Protein AF-A0A2N2JR22-F1 (afdb_monomer_lite)

Radius of gyration: 18.16 Å; chains: 1; bounding box: 40×38×50 Å

Structure (mmCIF, N/CA/C/O backbone):
data_AF-A0A2N2JR22-F1
#
_entry.id   AF-A0A2N2JR22-F1
#
loop_
_atom_site.group_PDB
_atom_site.id
_atom_site.type_symbol
_atom_site.label_atom_id
_atom_site.label_alt_id
_atom_site.label_comp_id
_atom_site.label_asym_id
_atom_site.label_entity_id
_atom_site.label_seq_id
_atom_site.pdbx_PDB_ins_code
_atom_site.Cartn_x
_atom_site.Cartn_y
_atom_site.Cartn_z
_atom_site.occupancy
_atom_site.B_iso_or_equiv
_atom_site.auth_seq_id
_atom_site.auth_comp_id
_atom_site.auth_asym_id
_atom_site.auth_atom_id
_atom_site.pdbx_PDB_model_num
ATOM 1 N N . LEU A 1 1 ? -7.198 -3.892 22.148 1.00 83.31 1 LEU A N 1
ATOM 2 C CA . LEU A 1 1 ? -7.151 -3.809 20.669 1.00 83.31 1 LEU A CA 1
ATOM 3 C C . LEU A 1 1 ? -6.143 -4.826 20.161 1.00 83.31 1 LEU A C 1
ATOM 5 O O . LEU A 1 1 ? -5.067 -4.915 20.741 1.00 83.31 1 LEU A O 1
ATOM 9 N N . ALA A 1 2 ? -6.497 -5.583 19.129 1.00 86.31 2 ALA A N 1
ATOM 10 C CA . ALA A 1 2 ? -5.649 -6.580 18.482 1.00 86.31 2 ALA A CA 1
ATOM 11 C C . ALA A 1 2 ? -5.838 -6.533 16.957 1.00 86.31 2 ALA A C 1
ATOM 13 O O . ALA A 1 2 ? -6.819 -5.978 16.467 1.00 86.31 2 ALA A O 1
ATOM 14 N N . THR A 1 3 ? -4.912 -7.131 16.216 1.00 83.19 3 THR A N 1
ATOM 15 C CA . THR A 1 3 ? -4.984 -7.296 14.754 1.00 83.19 3 THR A CA 1
ATOM 16 C C . THR A 1 3 ? -4.935 -8.779 14.408 1.00 83.19 3 THR A C 1
ATOM 18 O O . THR A 1 3 ? -4.188 -9.511 15.057 1.00 83.19 3 THR A O 1
ATOM 21 N N . ALA A 1 4 ? -5.691 -9.223 13.401 1.00 82.19 4 ALA A N 1
ATOM 22 C CA . ALA A 1 4 ? -5.746 -10.645 13.041 1.00 82.19 4 ALA A CA 1
ATOM 23 C C . ALA A 1 4 ? -4.382 -11.218 12.619 1.00 82.19 4 ALA A C 1
ATOM 25 O O . ALA A 1 4 ? -4.043 -12.327 13.021 1.00 82.19 4 ALA A O 1
ATOM 26 N N . ASP A 1 5 ? -3.582 -10.442 11.883 1.00 76.56 5 ASP A N 1
ATOM 27 C CA . ASP A 1 5 ? -2.278 -10.898 11.383 1.00 76.56 5 ASP A CA 1
ATOM 28 C C . ASP A 1 5 ? -1.126 -10.650 12.373 1.00 76.56 5 ASP A C 1
ATOM 30 O O . ASP A 1 5 ? -0.081 -11.292 12.296 1.00 76.56 5 ASP A O 1
ATOM 34 N N . GLY A 1 6 ? -1.296 -9.721 13.323 1.00 78.62 6 GLY A N 1
ATOM 35 C CA . GLY A 1 6 ? -0.263 -9.358 14.301 1.00 78.62 6 GLY A CA 1
ATOM 36 C C . GLY A 1 6 ? -0.370 -10.082 15.644 1.00 78.62 6 GLY A C 1
ATOM 37 O O . GLY A 1 6 ? 0.552 -10.006 16.458 1.00 78.62 6 GLY A O 1
ATOM 38 N N . ASN A 1 7 ? -1.481 -10.775 15.914 1.00 87.94 7 ASN A N 1
ATOM 39 C CA . ASN A 1 7 ? -1.709 -11.469 17.177 1.00 87.94 7 ASN A CA 1
ATOM 40 C C . ASN A 1 7 ? -2.118 -12.926 16.950 1.00 87.94 7 ASN A C 1
ATOM 42 O O . ASN A 1 7 ? -3.014 -13.224 16.167 1.00 87.94 7 ASN A O 1
ATOM 46 N N . ARG A 1 8 ? -1.504 -13.844 17.706 1.00 89.69 8 ARG A N 1
ATOM 47 C CA . ARG A 1 8 ? -1.899 -15.258 17.703 1.00 89.69 8 ARG A CA 1
ATOM 48 C C . ARG A 1 8 ? -3.321 -15.414 18.229 1.00 89.69 8 ARG A C 1
ATOM 50 O O . ARG A 1 8 ? -3.652 -14.872 19.287 1.00 89.69 8 ARG A O 1
ATOM 57 N N . ARG A 1 9 ? -4.133 -16.214 17.537 1.00 90.19 9 ARG A N 1
ATOM 58 C CA . ARG A 1 9 ? -5.526 -16.480 17.917 1.00 90.19 9 ARG A CA 1
ATOM 59 C C . ARG A 1 9 ? -5.633 -17.022 19.341 1.00 90.19 9 ARG A C 1
ATOM 61 O O . ARG A 1 9 ? -6.515 -16.612 20.087 1.00 90.19 9 ARG A O 1
ATOM 68 N N . GLU A 1 10 ? -4.710 -17.888 19.745 1.00 92.62 10 GLU A N 1
ATOM 69 C CA . GLU A 1 10 ? -4.677 -18.479 21.084 1.00 92.62 10 GLU A CA 1
ATOM 70 C C . GLU A 1 10 ? -4.516 -17.411 22.171 1.00 92.62 10 GLU A C 1
ATOM 72 O O . GLU A 1 10 ? -5.139 -17.511 23.226 1.00 92.62 10 GLU A O 1
ATOM 77 N N . THR A 1 11 ? -3.719 -16.371 21.903 1.00 93.06 11 THR A N 1
ATOM 78 C CA . THR A 1 11 ? -3.517 -15.247 22.826 1.00 93.06 11 THR A CA 1
ATOM 79 C C . THR A 1 11 ? -4.798 -14.432 22.991 1.00 93.06 11 THR A C 1
ATOM 81 O O . THR A 1 11 ? -5.135 -14.059 24.110 1.00 93.06 11 THR A O 1
ATOM 84 N N . ILE A 1 12 ? -5.555 -14.210 21.913 1.00 93.00 12 ILE A N 1
ATOM 85 C CA . ILE A 1 12 ? -6.850 -13.513 21.982 1.00 93.00 12 ILE A CA 1
ATOM 86 C C . ILE A 1 12 ? -7.854 -14.315 22.815 1.00 93.00 12 ILE A C 1
ATOM 88 O O . ILE A 1 12 ? -8.437 -13.781 23.754 1.00 93.00 12 ILE A O 1
ATOM 92 N N . LEU A 1 13 ? -7.968 -15.620 22.553 1.00 92.50 13 LEU A N 1
ATOM 93 C CA . LEU A 1 13 ? -8.861 -16.511 23.301 1.00 92.50 13 LEU A CA 1
ATOM 94 C C . LEU A 1 13 ? -8.492 -16.605 24.791 1.00 92.50 13 LEU A C 1
ATOM 96 O O . LEU A 1 13 ? -9.359 -16.805 25.639 1.00 92.50 13 LEU A O 1
ATOM 100 N N . GLN A 1 14 ? -7.206 -16.492 25.135 1.00 94.44 14 GLN A N 1
ATOM 101 C CA . GLN A 1 14 ? -6.767 -16.428 26.531 1.00 94.44 14 GLN A CA 1
ATOM 102 C C . GLN A 1 14 ? -7.232 -15.142 27.218 1.00 94.44 14 GLN A C 1
ATOM 104 O O . GLN A 1 14 ? -7.730 -15.221 28.336 1.00 94.44 14 GLN A O 1
ATOM 109 N N . LEU A 1 15 ? -7.101 -13.987 26.560 1.00 94.44 15 LEU A N 1
ATOM 110 C CA . LEU A 1 15 ? -7.573 -12.708 27.099 1.00 94.44 15 LEU A CA 1
ATOM 111 C C . LEU A 1 15 ? -9.092 -12.725 27.323 1.00 94.44 15 LEU A C 1
ATOM 113 O O . LEU A 1 15 ? -9.551 -12.335 28.395 1.00 94.44 15 LEU A O 1
ATOM 117 N N . GLU A 1 16 ? -9.856 -13.267 26.372 1.00 93.00 16 GLU A N 1
ATOM 118 C CA . GLU A 1 16 ? -11.310 -13.425 26.508 1.00 93.00 16 GLU A CA 1
ATOM 119 C C . GLU A 1 16 ? -11.688 -14.315 27.702 1.00 93.00 16 GLU A C 1
ATOM 121 O O . GLU A 1 16 ? -12.563 -13.953 28.487 1.00 93.00 16 GLU A O 1
ATOM 126 N N . ARG A 1 17 ? -10.988 -15.444 27.912 1.00 95.50 17 ARG A N 1
ATOM 127 C CA . ARG A 1 17 ? -11.201 -16.318 29.086 1.00 95.50 17 ARG A CA 1
ATOM 128 C C . ARG A 1 17 ? -10.898 -15.638 30.422 1.00 95.50 17 ARG A C 1
ATOM 130 O O . ARG A 1 17 ? -11.434 -16.062 31.441 1.00 95.50 17 ARG A O 1
ATOM 137 N N . LEU A 1 18 ? -10.051 -14.610 30.426 1.00 96.25 18 LEU A N 1
ATOM 138 C CA . LEU A 1 18 ? -9.754 -13.793 31.607 1.00 96.25 18 LEU A CA 1
ATOM 139 C C . LEU A 1 18 ? -10.774 -12.662 31.819 1.00 96.25 18 LEU A C 1
ATOM 141 O O . LEU A 1 18 ? -10.599 -11.851 32.724 1.00 96.25 18 LEU A O 1
ATOM 145 N N . GLY A 1 19 ? -11.825 -12.585 30.996 1.00 94.50 19 GLY A N 1
ATOM 146 C CA . GLY A 1 19 ? -12.830 -11.524 31.061 1.00 94.50 19 GLY A CA 1
ATOM 147 C C . GLY A 1 19 ? -12.337 -10.179 30.522 1.00 94.50 19 GLY A C 1
ATOM 148 O O . GLY A 1 19 ? -12.963 -9.154 30.784 1.00 94.50 19 GLY A O 1
ATOM 149 N N . LEU A 1 20 ? -11.221 -10.158 29.783 1.00 93.94 20 LEU A N 1
ATOM 150 C CA . LEU A 1 20 ? -10.696 -8.943 29.167 1.00 93.94 20 LEU A CA 1
ATOM 151 C C . LEU A 1 20 ? -11.329 -8.763 27.779 1.00 93.94 20 LEU A C 1
ATOM 153 O O . LEU A 1 20 ? -11.117 -9.611 26.910 1.00 93.94 20 LEU A O 1
ATOM 157 N N . PRO A 1 21 ? -12.080 -7.675 27.528 1.00 89.56 21 PRO A N 1
ATOM 158 C CA . PRO A 1 21 ? -12.676 -7.438 26.221 1.00 89.56 21 PRO A CA 1
ATOM 159 C C . PRO A 1 21 ? -11.590 -7.143 25.180 1.00 89.56 21 PRO A C 1
ATOM 161 O O . PRO A 1 21 ? -10.736 -6.270 25.367 1.00 89.56 21 PRO A O 1
ATOM 164 N N . VAL A 1 22 ? -11.637 -7.853 24.051 1.00 91.19 22 VAL A N 1
ATOM 165 C CA . VAL A 1 22 ? -10.696 -7.670 22.943 1.00 91.19 22 VAL A CA 1
ATOM 166 C C . VAL A 1 22 ? -11.452 -7.360 21.659 1.00 91.19 22 VAL A C 1
ATOM 168 O O . VAL A 1 22 ? -12.239 -8.159 21.173 1.00 91.19 22 VAL A O 1
ATOM 171 N N . TYR A 1 23 ? -11.162 -6.201 21.072 1.00 89.31 23 TYR A N 1
ATOM 172 C CA . TYR A 1 23 ? -11.594 -5.864 19.719 1.00 89.31 23 TYR A CA 1
ATOM 173 C C . TYR A 1 23 ? -10.467 -6.162 18.725 1.00 89.31 23 TYR A C 1
ATOM 175 O O . TYR A 1 23 ? -9.353 -5.643 18.886 1.00 89.31 23 TYR A O 1
ATOM 183 N N . VAL A 1 24 ? -10.758 -7.004 17.730 1.00 89.62 24 VAL A N 1
ATOM 184 C CA . VAL A 1 24 ? -9.817 -7.437 16.688 1.00 89.62 24 VAL A CA 1
ATOM 185 C C . VAL A 1 24 ? -10.152 -6.738 15.374 1.00 89.62 24 VAL A C 1
ATOM 187 O O . VAL A 1 24 ? -11.279 -6.827 14.896 1.00 89.62 24 VAL A O 1
ATOM 190 N N . THR A 1 25 ? -9.168 -6.085 14.758 1.00 89.56 25 THR A N 1
ATOM 191 C CA . THR A 1 25 ? -9.300 -5.512 13.412 1.00 89.56 25 THR A CA 1
ATOM 192 C C . THR A 1 25 ? -8.614 -6.391 12.368 1.00 89.56 25 THR A C 1
ATOM 194 O O . THR A 1 25 ? -7.556 -6.974 12.617 1.00 89.56 25 THR A O 1
ATOM 197 N N . ASN A 1 26 ? -9.214 -6.484 11.179 1.00 87.88 26 ASN A N 1
ATOM 198 C CA . ASN A 1 26 ? -8.590 -7.123 10.018 1.00 87.88 26 ASN A CA 1
ATOM 199 C C . ASN A 1 26 ? -8.990 -6.445 8.694 1.00 87.88 26 ASN A C 1
ATOM 201 O O . ASN A 1 26 ? -9.722 -7.032 7.894 1.00 87.88 26 ASN A O 1
ATOM 205 N N . PRO A 1 27 ? -8.608 -5.176 8.472 1.00 89.50 27 PRO A N 1
ATOM 206 C CA . PRO A 1 27 ? -8.968 -4.477 7.250 1.00 89.50 27 PRO A CA 1
ATOM 207 C C . PRO A 1 27 ? -8.076 -4.940 6.098 1.00 89.50 27 PRO A C 1
ATOM 209 O O . PRO A 1 27 ? -6.863 -4.741 6.136 1.00 89.50 27 PRO A O 1
ATOM 212 N N . SER A 1 28 ? -8.686 -5.498 5.057 1.00 87.94 28 SER A N 1
ATOM 213 C CA . SER A 1 28 ? -8.010 -5.822 3.797 1.00 87.94 28 SER A CA 1
ATOM 214 C C . SER A 1 28 ? -8.173 -4.735 2.731 1.00 87.94 28 SER A C 1
ATOM 216 O O . SER A 1 28 ? -7.518 -4.807 1.696 1.00 87.94 28 SER A O 1
ATOM 218 N N . ASP A 1 29 ? -9.023 -3.733 2.987 1.00 94.50 29 ASP A N 1
ATOM 219 C CA . ASP A 1 29 ? -9.282 -2.603 2.099 1.00 94.50 29 ASP A CA 1
ATOM 220 C C . ASP A 1 29 ? -9.411 -1.258 2.867 1.00 94.50 29 ASP A C 1
ATOM 222 O O . ASP A 1 29 ? -9.626 -1.211 4.083 1.00 94.50 29 ASP A O 1
ATOM 226 N N . THR A 1 30 ? -9.263 -0.136 2.161 1.00 96.12 30 THR A N 1
ATOM 227 C CA . THR A 1 30 ? -9.372 1.250 2.638 1.00 96.12 30 THR A CA 1
ATOM 228 C C . THR A 1 30 ? -10.727 1.496 3.287 1.00 96.12 30 THR A C 1
ATOM 230 O O . THR A 1 30 ? -10.808 2.080 4.366 1.00 96.12 30 THR A O 1
ATOM 233 N N . ARG A 1 31 ? -11.799 0.963 2.698 1.00 96.25 31 ARG A N 1
ATOM 234 C CA . ARG A 1 31 ? -13.150 0.991 3.270 1.00 96.25 31 ARG A CA 1
ATOM 235 C C . ARG A 1 31 ? -13.216 0.265 4.617 1.00 96.25 31 ARG A C 1
ATOM 237 O O . ARG A 1 31 ? -13.879 0.740 5.534 1.00 96.25 31 ARG A O 1
ATOM 244 N N . GLY A 1 32 ? -12.542 -0.868 4.760 1.00 95.75 32 GLY A N 1
ATOM 245 C CA . GLY A 1 32 ? -12.417 -1.623 6.000 1.00 95.75 32 GLY A CA 1
ATOM 246 C C . GLY A 1 32 ? -11.639 -0.848 7.058 1.00 95.75 32 GLY A C 1
ATOM 247 O O . GLY A 1 32 ? -11.996 -0.901 8.237 1.00 95.75 32 GLY A O 1
ATOM 248 N N . VAL A 1 33 ? -10.618 -0.082 6.652 1.00 96.25 33 VAL A N 1
ATOM 249 C CA . VAL A 1 33 ? -9.898 0.832 7.553 1.00 96.25 33 VAL A CA 1
ATOM 250 C C . VAL A 1 33 ? -10.846 1.920 8.059 1.00 96.25 33 VAL A C 1
ATOM 252 O O . VAL A 1 33 ? -10.939 2.114 9.269 1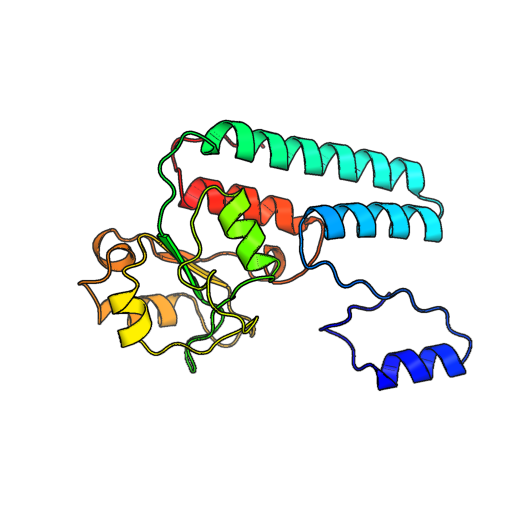.00 96.25 33 VAL A O 1
ATOM 255 N N . LEU A 1 34 ? -11.615 2.567 7.175 1.00 97.50 34 LEU A N 1
ATOM 256 C CA . LEU A 1 34 ? -12.610 3.577 7.568 1.00 97.50 34 LEU A CA 1
ATOM 257 C C . LEU A 1 34 ? -13.672 2.999 8.516 1.00 97.50 34 LEU A C 1
ATOM 259 O O . LEU A 1 34 ? -13.952 3.587 9.558 1.00 97.50 34 LEU A O 1
ATOM 263 N N . LYS A 1 35 ? -14.204 1.804 8.223 1.00 96.81 35 LYS A N 1
ATOM 264 C CA . LYS A 1 35 ? -15.143 1.100 9.117 1.00 96.81 35 LYS A CA 1
ATOM 265 C C . LYS A 1 35 ? -14.530 0.798 10.484 1.00 96.81 35 LYS A C 1
ATOM 267 O O . LYS A 1 35 ? -15.196 0.959 11.501 1.00 96.81 35 LYS A O 1
ATOM 272 N N . SER A 1 36 ? -13.262 0.390 10.513 1.00 95.50 36 SER A N 1
ATOM 273 C CA . SER A 1 36 ? -12.548 0.131 11.766 1.00 95.50 36 SER A CA 1
ATOM 274 C C . SER A 1 36 ? -12.398 1.401 12.601 1.00 95.50 36 SER A C 1
ATOM 276 O O . SER A 1 36 ? -12.539 1.332 13.816 1.00 95.50 36 SER A O 1
ATOM 278 N N . ILE A 1 37 ? -12.163 2.557 11.970 1.00 96.81 37 ILE A N 1
ATOM 279 C CA . ILE A 1 37 ? -12.107 3.858 12.655 1.00 96.81 37 ILE A CA 1
ATOM 280 C C . ILE A 1 37 ? -13.463 4.200 13.283 1.00 96.81 37 ILE A C 1
ATOM 282 O O . ILE A 1 37 ? -13.496 4.575 14.453 1.00 96.81 37 ILE A O 1
ATOM 286 N N . LEU A 1 38 ? -14.567 4.035 12.543 1.00 97.75 38 LEU A N 1
ATOM 287 C CA . LEU A 1 38 ? -15.919 4.284 13.064 1.00 97.75 38 LEU A CA 1
ATOM 288 C C . LEU A 1 38 ? -16.227 3.401 14.275 1.00 97.75 38 LEU A C 1
ATOM 290 O O . LEU A 1 38 ? -16.596 3.919 15.324 1.00 97.75 38 LEU A O 1
ATOM 294 N N . HIS A 1 39 ? -15.980 2.096 14.162 1.00 95.88 39 HIS A N 1
ATOM 295 C CA . HIS A 1 39 ? -16.246 1.153 15.247 1.00 95.88 39 HIS A CA 1
ATOM 296 C C . HIS A 1 39 ? -15.367 1.421 16.475 1.00 95.88 39 HIS A C 1
ATOM 298 O O . HIS A 1 39 ? -15.839 1.347 17.605 1.00 95.88 39 HIS A O 1
ATOM 304 N N . ILE A 1 40 ? -14.090 1.778 16.276 1.00 95.12 40 ILE A N 1
ATOM 305 C CA . ILE A 1 40 ? -13.221 2.221 17.377 1.00 95.12 40 ILE A CA 1
ATOM 306 C C . ILE A 1 40 ? -13.807 3.473 18.042 1.00 95.12 40 ILE A C 1
ATOM 308 O O . ILE A 1 40 ? -13.793 3.572 19.267 1.00 95.12 40 ILE A O 1
ATOM 312 N N . GLY A 1 41 ? -14.347 4.406 17.255 1.00 97.12 41 GLY A N 1
ATOM 313 C CA . GLY A 1 41 ? -15.084 5.562 17.755 1.00 97.12 41 GLY A CA 1
ATOM 314 C C . GLY A 1 41 ? -16.252 5.166 18.655 1.00 97.12 41 GLY A C 1
ATOM 315 O O . GLY A 1 41 ? -16.338 5.667 19.768 1.00 97.12 41 GLY A O 1
ATOM 316 N N . GLU A 1 42 ? -17.092 4.229 18.221 1.00 96.88 42 GLU A N 1
ATOM 317 C CA . GLU A 1 42 ? -18.245 3.735 18.992 1.00 96.88 42 GLU A CA 1
ATOM 318 C C . GLU A 1 42 ? -17.820 3.114 20.333 1.00 96.88 42 GLU A C 1
ATOM 320 O O . GLU A 1 42 ? -18.292 3.521 21.393 1.00 96.88 42 GLU A O 1
ATOM 325 N N . ILE A 1 43 ? -16.855 2.187 20.328 1.00 95.31 43 ILE A N 1
ATOM 326 C CA . ILE A 1 43 ? -16.432 1.496 21.563 1.00 95.31 43 ILE A CA 1
ATOM 327 C C . ILE A 1 43 ? -15.641 2.392 22.529 1.00 95.31 43 ILE A C 1
ATOM 329 O O . ILE A 1 43 ? -15.396 1.998 23.668 1.00 95.31 43 ILE A O 1
ATOM 333 N N . THR A 1 44 ? -15.205 3.574 22.080 1.00 95.56 44 THR A N 1
ATOM 334 C CA . THR A 1 44 ? -14.482 4.556 22.907 1.00 95.56 44 THR A CA 1
ATOM 335 C C . THR A 1 44 ? -15.297 5.814 23.215 1.00 95.56 44 THR A C 1
ATOM 337 O O . THR A 1 44 ? -14.759 6.728 23.843 1.00 95.56 44 THR A O 1
ATOM 340 N N . SER A 1 45 ? -16.571 5.881 22.804 1.00 97.31 45 SER A N 1
ATOM 341 C CA . SER A 1 45 ? -17.422 7.083 22.907 1.00 97.31 45 SER A CA 1
ATOM 342 C C . SER A 1 45 ? -16.813 8.324 22.226 1.00 97.31 45 SER A C 1
ATOM 344 O O . SER A 1 45 ? -16.840 9.437 22.756 1.00 97.31 45 SER A O 1
ATOM 346 N N . GLN A 1 46 ? -16.187 8.124 21.063 1.00 98.19 46 GLN A N 1
ATOM 347 C CA . GLN A 1 46 ? -15.496 9.134 20.250 1.00 98.19 46 GLN A CA 1
ATOM 348 C C . GLN A 1 46 ? -16.072 9.240 18.826 1.00 98.19 46 GLN A C 1
ATOM 350 O O . GLN A 1 46 ? -15.366 9.614 17.886 1.00 98.19 46 GLN A O 1
ATOM 355 N N . GLU A 1 47 ? -17.355 8.944 18.634 1.00 98.50 47 GLU A N 1
ATOM 356 C CA . GLU A 1 47 ? -18.025 8.845 17.331 1.00 98.50 47 GLU A CA 1
ATOM 357 C C . GLU A 1 47 ? -17.869 10.124 16.497 1.00 98.50 47 GLU A C 1
ATOM 359 O O . GLU A 1 47 ? -17.554 10.065 15.310 1.00 98.50 47 GLU A O 1
ATOM 364 N N . LYS A 1 48 ? -17.992 11.304 17.124 1.00 98.38 48 LYS A N 1
ATOM 365 C CA . LYS A 1 48 ? -17.789 12.599 16.445 1.00 98.38 48 LYS A CA 1
ATOM 366 C C . LYS A 1 48 ? -16.360 12.777 15.925 1.00 98.38 48 LYS A C 1
ATOM 368 O O . LYS A 1 48 ? -16.155 13.374 14.870 1.00 98.38 48 LYS A O 1
ATOM 373 N N . ASN A 1 49 ? -15.361 12.298 16.666 1.00 98.31 49 ASN A N 1
ATOM 374 C CA . ASN A 1 49 ? -13.960 12.369 16.249 1.00 98.31 49 ASN A CA 1
ATOM 375 C C . ASN A 1 49 ? -13.666 11.358 15.138 1.00 98.31 49 ASN A C 1
ATOM 377 O O . ASN A 1 49 ? -13.004 11.709 14.162 1.00 98.31 49 ASN A O 1
ATOM 381 N N . ALA A 1 50 ? -14.212 10.147 15.250 1.00 98.38 50 ALA A N 1
ATOM 382 C CA . ALA A 1 50 ? -14.100 9.116 14.227 1.00 98.38 50 ALA A CA 1
ATOM 383 C C . ALA A 1 50 ? -14.749 9.546 12.902 1.00 98.38 50 ALA A C 1
ATOM 385 O O . ALA A 1 50 ? -14.113 9.421 11.859 1.00 98.38 50 ALA A O 1
ATOM 386 N N . GLY A 1 51 ? -15.956 10.123 12.946 1.00 98.69 51 GLY A N 1
ATOM 387 C CA . GLY A 1 51 ? -16.650 10.642 11.764 1.00 98.69 51 GLY A CA 1
ATOM 388 C C . GLY A 1 51 ? -15.833 11.710 11.035 1.00 98.69 51 GLY A C 1
ATOM 389 O O . GLY A 1 51 ? -15.516 11.544 9.862 1.00 98.69 51 GLY A O 1
ATOM 390 N N . ARG A 1 52 ? -15.358 12.738 11.758 1.00 98.62 52 ARG A N 1
ATOM 391 C CA . ARG A 1 52 ? -14.501 13.790 11.173 1.00 98.62 52 ARG A CA 1
ATOM 392 C C . ARG A 1 52 ? -13.226 13.237 10.533 1.00 98.62 52 ARG A C 1
ATOM 394 O O . ARG A 1 52 ? -12.801 13.719 9.481 1.00 98.62 52 ARG A O 1
ATOM 401 N N . LEU A 1 53 ? -12.597 12.248 11.170 1.00 98.56 53 LEU A N 1
ATOM 402 C CA . LEU A 1 53 ? -11.411 11.599 10.619 1.00 98.56 53 LEU A CA 1
ATOM 403 C C . LEU A 1 53 ? -11.748 10.834 9.333 1.00 98.56 53 LEU A C 1
ATOM 405 O O . LEU A 1 53 ? -11.035 10.981 8.344 1.00 98.56 53 LEU A O 1
ATOM 409 N N . VAL A 1 54 ? -12.830 10.055 9.323 1.00 98.62 54 VAL A N 1
ATOM 410 C CA . VAL A 1 54 ? -13.273 9.304 8.139 1.00 98.62 54 VAL A CA 1
ATOM 411 C C . VAL A 1 54 ? -13.593 10.231 6.974 1.00 98.62 54 VAL A C 1
ATOM 413 O O . VAL A 1 54 ? -13.093 9.985 5.879 1.00 98.62 54 VAL A O 1
ATOM 416 N N . ASP A 1 55 ? -14.316 11.325 7.210 1.00 98.56 55 ASP A N 1
ATOM 417 C CA . ASP A 1 55 ? -14.644 12.309 6.169 1.00 98.56 55 ASP A CA 1
ATOM 418 C C . ASP A 1 55 ? -13.375 12.921 5.557 1.00 98.56 55 ASP A C 1
ATOM 420 O O . ASP A 1 55 ? -13.242 13.046 4.336 1.00 98.56 55 ASP A O 1
ATOM 424 N N . THR A 1 56 ? -12.394 13.241 6.408 1.00 98.25 56 THR A N 1
ATOM 425 C CA . THR A 1 56 ? -11.092 13.768 5.977 1.00 98.25 56 THR A CA 1
ATOM 426 C C . THR A 1 56 ? -10.344 12.755 5.107 1.00 98.25 56 THR A C 1
ATOM 428 O O . THR A 1 56 ? -9.838 13.101 4.039 1.00 98.25 56 THR A O 1
ATOM 431 N N . LEU A 1 57 ? -10.263 11.495 5.541 1.00 98.12 57 LEU A N 1
ATOM 432 C CA . LEU A 1 57 ? -9.545 10.442 4.817 1.00 98.12 57 LEU A CA 1
ATOM 433 C C . LEU A 1 57 ? -10.237 10.076 3.497 1.00 98.12 57 LEU A C 1
ATOM 435 O O . LEU A 1 57 ? -9.557 9.889 2.488 1.00 98.12 57 LEU A O 1
ATOM 439 N N . GLN A 1 58 ? -11.570 10.033 3.484 1.00 98.00 58 GLN A N 1
ATOM 440 C CA . GLN A 1 58 ? -12.352 9.793 2.274 1.00 98.00 58 GLN A CA 1
ATOM 441 C C . GLN A 1 58 ? -12.127 10.913 1.252 1.00 98.00 58 GLN A C 1
ATOM 443 O O . GLN A 1 58 ? -11.787 10.629 0.108 1.00 98.00 58 GLN A O 1
ATOM 448 N N . THR A 1 59 ? -12.174 12.177 1.685 1.00 97.50 59 THR A N 1
ATOM 449 C CA . THR A 1 59 ? -11.907 13.337 0.814 1.00 97.50 59 THR A CA 1
ATOM 450 C C . THR A 1 59 ? -10.515 13.265 0.176 1.00 97.50 59 THR A C 1
ATOM 452 O O . THR A 1 59 ? -10.340 13.549 -1.011 1.00 97.50 59 THR A O 1
ATOM 455 N N . ARG A 1 60 ? -9.502 12.850 0.948 1.00 96.69 60 ARG A N 1
ATOM 456 C CA . ARG A 1 60 ? -8.133 12.659 0.444 1.00 96.69 60 ARG A CA 1
ATOM 457 C C . ARG A 1 60 ? -8.059 11.555 -0.613 1.00 96.69 60 ARG A C 1
ATOM 459 O O . ARG A 1 60 ? -7.427 11.754 -1.650 1.00 96.69 60 ARG A O 1
ATOM 466 N N . LEU A 1 61 ? -8.725 10.424 -0.375 1.00 96.88 61 LEU A N 1
ATOM 467 C CA . LEU A 1 61 ? -8.786 9.302 -1.316 1.00 96.88 61 LEU A CA 1
ATOM 468 C C . LEU A 1 61 ? -9.500 9.680 -2.622 1.00 96.88 61 LEU A C 1
ATOM 470 O O . LEU A 1 61 ? -9.023 9.355 -3.714 1.00 96.88 61 LEU A O 1
ATOM 474 N N . ASP A 1 62 ? -10.615 10.399 -2.515 1.00 96.44 62 ASP A N 1
ATOM 475 C CA . ASP A 1 62 ? -11.409 10.843 -3.661 1.00 96.44 62 ASP A CA 1
ATOM 476 C C . ASP A 1 62 ? -10.609 11.810 -4.534 1.00 96.44 62 ASP A C 1
ATOM 478 O O . ASP A 1 62 ? -10.578 11.667 -5.755 1.00 96.44 62 ASP A O 1
ATOM 482 N N . ARG A 1 63 ? -9.852 12.723 -3.918 1.00 96.31 63 ARG A N 1
ATOM 483 C CA . ARG A 1 63 ? -8.952 13.637 -4.631 1.00 96.31 63 ARG A CA 1
ATOM 484 C C . ARG A 1 63 ? -7.877 12.909 -5.442 1.00 96.31 63 ARG A C 1
ATOM 486 O O . ARG A 1 63 ? -7.577 13.326 -6.562 1.00 96.31 63 ARG A O 1
ATOM 493 N N . VAL A 1 64 ? -7.271 11.856 -4.890 1.00 97.31 64 VAL A N 1
ATOM 494 C CA . VAL A 1 64 ? -6.298 11.037 -5.636 1.00 97.31 64 VAL A CA 1
ATOM 495 C C . VAL A 1 64 ? -6.995 10.321 -6.792 1.00 97.31 64 VAL A C 1
ATOM 497 O O . VAL A 1 64 ? -6.486 10.307 -7.914 1.00 97.31 64 VAL A O 1
ATOM 500 N N . THR A 1 65 ? -8.188 9.782 -6.547 1.00 95.56 65 THR A N 1
ATOM 501 C CA . THR A 1 65 ? -8.983 9.084 -7.564 1.00 95.56 65 THR A CA 1
ATOM 502 C C . THR A 1 65 ? -9.355 10.016 -8.723 1.00 95.56 65 THR A C 1
ATOM 504 O O . THR A 1 65 ? -9.148 9.661 -9.881 1.00 95.56 65 THR A O 1
ATOM 507 N N . GLU A 1 66 ? -9.828 11.231 -8.436 1.00 96.25 66 GLU A N 1
ATOM 508 C CA . GLU A 1 66 ? -10.185 12.256 -9.429 1.00 96.25 66 GLU A CA 1
ATOM 509 C C . GLU A 1 66 ? -9.013 12.557 -10.376 1.00 96.25 66 GLU A C 1
ATOM 511 O O . GLU A 1 66 ? -9.180 12.616 -11.593 1.00 96.25 66 GLU A O 1
ATOM 516 N N . GLN A 1 67 ? -7.804 12.682 -9.822 1.00 96.56 67 GLN A N 1
ATOM 517 C CA . GLN A 1 67 ? -6.610 13.043 -10.586 1.00 96.56 67 GLN A CA 1
ATOM 518 C C . GLN A 1 67 ? -5.981 11.875 -11.349 1.00 96.56 67 GLN A C 1
ATOM 520 O O . GLN A 1 67 ? -5.225 12.112 -12.292 1.00 96.56 67 GLN A O 1
ATOM 525 N N . THR A 1 68 ? -6.271 10.630 -10.964 1.00 96.88 68 THR A N 1
ATOM 526 C CA . THR A 1 68 ? -5.630 9.433 -11.534 1.00 96.88 68 THR A CA 1
ATOM 527 C C . THR A 1 68 ? -6.553 8.591 -12.415 1.00 96.88 68 THR A C 1
ATOM 529 O O . THR A 1 68 ? -6.054 7.861 -13.271 1.00 96.88 68 THR A O 1
ATOM 532 N N . ARG A 1 69 ? -7.885 8.713 -12.293 1.00 94.31 69 ARG A N 1
ATOM 533 C CA . ARG A 1 69 ? -8.858 7.820 -12.962 1.00 94.31 69 ARG A CA 1
ATOM 534 C C . ARG A 1 69 ? -8.762 7.767 -14.491 1.00 94.31 69 ARG A C 1
ATOM 536 O O . ARG A 1 69 ? -9.114 6.746 -15.074 1.00 94.31 69 ARG A O 1
ATOM 543 N N . HIS A 1 70 ? -8.299 8.838 -15.135 1.00 94.44 70 HIS A N 1
ATOM 544 C CA . HIS A 1 70 ? -8.162 8.931 -16.597 1.00 94.44 70 HIS A CA 1
ATOM 545 C C . HIS A 1 70 ? -6.711 8.826 -17.084 1.00 94.44 70 HIS A C 1
ATOM 547 O O . HIS A 1 70 ? -6.440 9.033 -18.264 1.00 94.44 70 HIS A O 1
ATOM 553 N N . ARG A 1 71 ? -5.766 8.531 -16.185 1.00 95.56 71 ARG A N 1
ATOM 554 C CA . ARG A 1 71 ? -4.344 8.418 -16.513 1.00 95.56 71 ARG A CA 1
ATOM 555 C C . ARG A 1 71 ? -3.970 6.982 -16.867 1.00 95.56 71 ARG A C 1
ATOM 557 O O . ARG A 1 71 ? -4.606 6.024 -16.427 1.00 95.56 71 ARG A O 1
ATOM 564 N N . ASN A 1 72 ? -2.886 6.838 -17.625 1.00 96.56 72 ASN A N 1
ATOM 565 C CA . ASN A 1 72 ? -2.284 5.536 -17.898 1.00 96.56 72 ASN A CA 1
ATOM 566 C C . ASN A 1 72 ? -1.775 4.920 -16.598 1.00 96.56 72 ASN A C 1
ATOM 568 O O . ASN A 1 72 ? -0.972 5.538 -15.907 1.00 96.56 72 ASN A O 1
ATOM 572 N N . LYS A 1 73 ? -2.205 3.701 -16.279 1.00 97.75 73 LYS A N 1
ATOM 573 C CA . LYS A 1 73 ? -1.830 3.042 -15.028 1.00 97.75 73 LYS A CA 1
ATOM 574 C C . LYS A 1 73 ? -0.483 2.323 -15.180 1.00 97.75 73 LYS A C 1
ATOM 576 O O . LYS A 1 73 ? -0.439 1.330 -15.908 1.00 97.75 73 LYS A O 1
ATOM 581 N N . PRO A 1 74 ? 0.603 2.775 -14.521 1.00 98.31 74 PRO A N 1
ATOM 582 C CA . PRO A 1 74 ? 1.881 2.075 -14.587 1.00 98.31 74 PRO A CA 1
ATOM 583 C C . PRO A 1 74 ? 1.791 0.702 -13.915 1.00 98.31 74 PRO A C 1
ATOM 585 O O . PRO A 1 74 ? 1.049 0.511 -12.948 1.00 98.31 74 PRO A O 1
ATOM 588 N N . ARG A 1 75 ? 2.590 -0.246 -14.404 1.00 98.56 75 ARG A N 1
ATOM 589 C CA . ARG A 1 75 ? 2.792 -1.561 -13.791 1.00 98.56 75 ARG A CA 1
ATOM 590 C C . ARG A 1 75 ? 3.710 -1.417 -12.582 1.00 98.56 75 ARG A C 1
ATOM 592 O O . ARG A 1 75 ? 4.845 -0.959 -12.710 1.00 98.56 75 ARG A O 1
ATOM 599 N N . VAL A 1 76 ? 3.239 -1.822 -11.412 1.00 98.62 76 VAL A N 1
ATOM 600 C CA . VAL A 1 76 ? 3.924 -1.615 -10.135 1.00 98.62 76 VAL A CA 1
ATOM 601 C C . VAL A 1 76 ? 4.275 -2.954 -9.515 1.00 98.62 76 VAL A C 1
ATOM 603 O O . VAL A 1 76 ? 3.401 -3.794 -9.306 1.00 98.62 76 VAL A O 1
ATOM 606 N N . PHE A 1 77 ? 5.549 -3.127 -9.178 1.00 98.12 77 PHE A N 1
ATOM 607 C CA . PHE A 1 77 ? 6.014 -4.202 -8.314 1.00 98.12 77 PHE A CA 1
ATOM 608 C C . PHE A 1 77 ? 6.264 -3.662 -6.908 1.00 98.12 77 PHE A C 1
ATOM 610 O O . PHE A 1 77 ? 7.093 -2.770 -6.716 1.00 98.12 77 PHE A O 1
ATOM 617 N N . PHE A 1 78 ? 5.545 -4.194 -5.920 1.00 97.25 78 PHE A N 1
ATOM 618 C CA . PHE A 1 78 ? 5.732 -3.822 -4.522 1.00 97.25 78 PHE A CA 1
ATOM 619 C C . PHE A 1 78 ? 6.586 -4.865 -3.808 1.00 97.25 78 PHE A C 1
ATOM 621 O O . PHE A 1 78 ? 6.185 -6.017 -3.683 1.00 97.25 78 PHE A O 1
ATOM 628 N N . GLN A 1 79 ? 7.759 -4.477 -3.329 1.00 95.25 79 GLN A N 1
ATOM 629 C CA . GLN A 1 79 ? 8.733 -5.383 -2.740 1.00 95.25 79 GLN A CA 1
ATOM 630 C C . GLN A 1 79 ? 8.761 -5.248 -1.212 1.00 95.25 79 GLN A C 1
ATOM 632 O O . GLN A 1 79 ? 9.070 -4.186 -0.670 1.00 95.25 79 GLN A O 1
ATOM 637 N N . LEU A 1 80 ? 8.472 -6.361 -0.537 1.00 92.81 80 LEU A N 1
ATOM 638 C CA . LEU A 1 80 ? 8.429 -6.517 0.922 1.00 92.81 80 LEU A CA 1
ATOM 639 C C . LEU A 1 80 ? 9.689 -7.179 1.495 1.00 92.81 80 LEU A C 1
ATOM 641 O O . LEU A 1 80 ? 10.027 -6.978 2.661 1.00 92.81 80 LEU A O 1
ATOM 645 N N . GLY A 1 81 ? 10.372 -7.985 0.682 1.00 91.00 81 GLY A N 1
ATOM 646 C CA . GLY A 1 81 ? 11.576 -8.724 1.057 1.00 91.00 81 GLY A CA 1
ATOM 647 C C . GLY A 1 81 ? 12.570 -8.783 -0.096 1.00 91.00 81 GLY A C 1
ATOM 648 O O . GLY A 1 81 ? 12.186 -8.636 -1.259 1.00 91.00 81 GLY A O 1
ATOM 649 N N . LEU A 1 82 ? 13.850 -8.954 0.229 1.00 87.62 82 LEU A N 1
ATOM 650 C CA . LEU A 1 82 ? 14.918 -9.120 -0.758 1.00 87.62 82 LEU A CA 1
ATOM 651 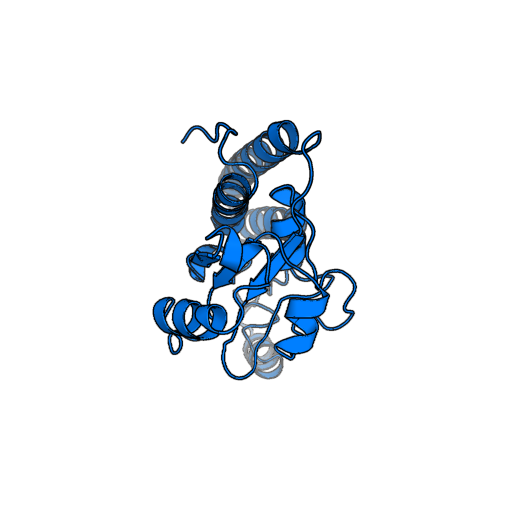C C . LEU A 1 82 ? 15.369 -10.583 -0.864 1.00 87.62 82 LEU A C 1
ATOM 653 O O . LEU A 1 82 ? 15.511 -11.090 -1.971 1.00 87.62 82 LEU A O 1
ATOM 657 N N . GLU A 1 83 ? 15.515 -11.275 0.266 1.00 86.38 83 GLU A N 1
ATOM 658 C CA . GLU A 1 83 ? 15.935 -12.679 0.330 1.00 86.38 83 GLU A CA 1
ATOM 659 C C . GLU A 1 83 ? 15.048 -13.449 1.329 1.00 86.38 83 GLU A C 1
ATOM 661 O O . GLU A 1 83 ? 15.298 -13.412 2.533 1.00 86.38 83 GLU A O 1
ATOM 666 N N . PRO A 1 84 ? 13.981 -14.132 0.871 1.00 88.62 84 PRO A N 1
ATOM 667 C CA . PRO A 1 84 ? 13.495 -14.200 -0.511 1.00 88.62 84 PRO A CA 1
ATOM 668 C C . PRO A 1 84 ? 12.820 -12.898 -0.973 1.00 88.62 84 PRO A C 1
ATOM 670 O O . PRO A 1 84 ? 12.398 -12.074 -0.156 1.00 88.62 84 PRO A O 1
ATOM 673 N N . ILE A 1 85 ? 12.644 -12.741 -2.291 1.00 92.00 85 ILE A N 1
ATOM 674 C CA . ILE A 1 85 ? 11.823 -11.654 -2.828 1.00 92.00 85 ILE A CA 1
ATOM 675 C C . ILE A 1 85 ? 10.354 -11.954 -2.531 1.00 92.00 85 ILE A C 1
ATOM 677 O O . ILE A 1 85 ? 9.777 -12.904 -3.062 1.00 92.00 85 ILE A O 1
ATOM 681 N N . VAL A 1 86 ? 9.756 -11.130 -1.675 1.00 94.00 86 VAL A N 1
ATOM 682 C CA . VAL A 1 86 ? 8.342 -11.207 -1.284 1.00 94.00 86 VAL A CA 1
ATOM 683 C C . VAL A 1 86 ? 7.616 -9.981 -1.822 1.00 94.00 86 VAL A C 1
ATOM 685 O O . VAL A 1 86 ? 8.153 -8.872 -1.768 1.00 94.00 86 VAL A O 1
ATOM 688 N N . THR A 1 87 ? 6.398 -10.173 -2.321 1.00 94.81 87 THR A N 1
ATOM 689 C CA . THR A 1 87 ? 5.515 -9.099 -2.800 1.00 94.81 87 THR A CA 1
ATOM 690 C C . THR A 1 87 ? 4.121 -9.224 -2.187 1.00 94.81 87 THR A C 1
ATOM 692 O O . THR A 1 87 ? 3.883 -10.129 -1.392 1.00 94.81 87 THR A O 1
ATOM 695 N N . ALA A 1 88 ? 3.220 -8.296 -2.504 1.00 94.56 88 ALA A N 1
ATOM 696 C CA . ALA A 1 88 ? 1.835 -8.316 -2.058 1.00 94.56 88 ALA A CA 1
ATOM 697 C C . ALA A 1 88 ? 0.920 -8.677 -3.234 1.00 94.56 88 ALA A C 1
ATOM 699 O O . ALA A 1 88 ? 0.896 -7.970 -4.240 1.00 94.56 88 ALA A O 1
ATOM 700 N N . GLY A 1 89 ? 0.192 -9.782 -3.113 1.00 94.62 89 GLY A N 1
ATOM 701 C CA . GLY A 1 89 ? -0.742 -10.290 -4.113 1.00 94.62 89 GLY A CA 1
ATOM 702 C C . GLY A 1 89 ? -2.168 -9.773 -3.925 1.00 94.62 89 GLY A C 1
ATOM 703 O O . GLY A 1 89 ? -2.419 -8.805 -3.193 1.00 94.62 89 GLY A O 1
ATOM 704 N N . ARG A 1 90 ? -3.122 -10.428 -4.593 1.00 93.81 90 ARG A N 1
ATOM 705 C CA . ARG A 1 90 ? -4.540 -10.043 -4.593 1.00 93.81 90 ARG A CA 1
ATOM 706 C C . ARG A 1 90 ? -5.134 -10.054 -3.185 1.00 93.81 90 ARG A C 1
ATOM 708 O O . ARG A 1 90 ? -4.837 -10.927 -2.381 1.00 93.81 90 ARG A O 1
ATOM 715 N N . GLY A 1 91 ? -6.038 -9.115 -2.910 1.00 90.06 91 GLY A N 1
ATOM 716 C CA . GLY A 1 91 ? -6.791 -9.075 -1.649 1.00 90.06 91 GLY A CA 1
ATOM 717 C C . GLY A 1 91 ? -6.007 -8.531 -0.453 1.00 90.06 91 GLY A C 1
ATOM 718 O O . GLY A 1 91 ? -6.555 -8.457 0.643 1.00 90.06 91 GLY A O 1
ATOM 719 N N . THR A 1 92 ? -4.754 -8.118 -0.654 1.00 93.75 92 THR A N 1
ATOM 720 C CA . THR A 1 92 ? -4.000 -7.367 0.351 1.00 93.75 92 THR A CA 1
ATOM 721 C C . THR A 1 92 ? -4.354 -5.884 0.321 1.00 93.75 92 THR A C 1
ATOM 723 O O . THR A 1 92 ? -4.646 -5.319 -0.736 1.00 93.75 92 THR A O 1
ATOM 726 N N . LEU A 1 93 ? -4.216 -5.219 1.471 1.00 94.81 93 LEU A N 1
ATOM 727 C CA . LEU A 1 93 ? -4.354 -3.764 1.555 1.00 94.81 93 LEU A CA 1
ATOM 728 C C . LEU A 1 93 ? -3.338 -3.045 0.652 1.00 94.81 93 LEU A C 1
ATOM 730 O O . LEU A 1 93 ? -3.659 -2.036 0.038 1.00 94.81 93 LEU A O 1
ATOM 734 N N . ILE A 1 94 ? -2.128 -3.596 0.515 1.00 96.19 94 ILE A N 1
ATOM 735 C CA . ILE A 1 94 ? -1.084 -3.060 -0.370 1.00 96.19 94 ILE A CA 1
ATOM 736 C C . ILE A 1 94 ? -1.537 -3.101 -1.834 1.00 96.19 94 ILE A C 1
ATOM 738 O O . ILE A 1 94 ? -1.347 -2.120 -2.553 1.00 96.19 94 ILE A O 1
ATOM 742 N N . ASN A 1 95 ? -2.167 -4.197 -2.273 1.00 97.12 95 ASN A N 1
ATOM 743 C CA . ASN A 1 95 ? -2.731 -4.285 -3.617 1.00 97.12 95 ASN A CA 1
ATOM 744 C C . ASN A 1 95 ? -3.760 -3.180 -3.864 1.00 97.12 95 ASN A C 1
ATOM 746 O O . ASN A 1 95 ? -3.676 -2.483 -4.873 1.00 97.12 95 ASN A O 1
ATOM 750 N N . GLU A 1 96 ? -4.693 -2.975 -2.933 1.00 96.75 96 GLU A N 1
ATOM 751 C CA . GLU A 1 96 ? -5.683 -1.912 -3.103 1.00 96.75 96 GLU A CA 1
ATOM 752 C C . GLU A 1 96 ? -5.036 -0.520 -3.077 1.00 96.75 96 GLU A C 1
ATOM 754 O O . GLU A 1 96 ? -5.411 0.337 -3.868 1.00 96.75 96 GLU A O 1
ATOM 759 N N . VAL A 1 97 ? -4.024 -0.274 -2.239 1.00 97.81 97 VAL A N 1
ATOM 760 C CA . VAL A 1 97 ? -3.308 1.013 -2.237 1.00 97.81 97 VAL A CA 1
ATOM 761 C C . VAL A 1 97 ? -2.656 1.299 -3.591 1.00 97.81 97 VAL A C 1
ATOM 763 O O . VAL A 1 97 ? -2.746 2.428 -4.072 1.00 97.81 97 VAL A O 1
ATOM 766 N N . ILE A 1 98 ? -2.053 0.295 -4.238 1.00 98.38 98 ILE A N 1
ATOM 767 C CA . ILE A 1 98 ? -1.513 0.436 -5.602 1.00 98.38 98 ILE A CA 1
ATOM 768 C C . ILE A 1 98 ? -2.623 0.851 -6.575 1.00 98.38 98 ILE A C 1
ATOM 770 O O . ILE A 1 98 ? -2.441 1.781 -7.362 1.00 98.38 98 ILE A O 1
ATOM 774 N N . GLU A 1 99 ? -3.777 0.190 -6.512 1.00 97.56 99 GLU A N 1
ATOM 775 C CA . GLU A 1 99 ? -4.914 0.473 -7.392 1.00 97.56 99 GLU A CA 1
ATOM 776 C C . GLU A 1 99 ? -5.501 1.872 -7.143 1.00 97.56 99 GLU A C 1
ATOM 778 O O . GLU A 1 99 ? -5.758 2.613 -8.095 1.00 97.56 99 GLU A O 1
ATOM 783 N N . ARG A 1 100 ? -5.651 2.273 -5.873 1.00 97.50 100 ARG A N 1
ATOM 784 C CA . ARG A 1 100 ? -6.146 3.597 -5.456 1.00 97.50 100 ARG A CA 1
ATOM 785 C C . ARG A 1 100 ? -5.193 4.730 -5.812 1.00 97.50 100 ARG A C 1
ATOM 787 O O . ARG A 1 100 ? -5.649 5.824 -6.118 1.00 97.50 100 ARG A O 1
ATOM 794 N N . ALA A 1 101 ? -3.892 4.463 -5.815 1.00 98.12 101 ALA A N 1
ATOM 795 C CA . ALA A 1 101 ? -2.873 5.394 -6.290 1.00 98.12 101 ALA A CA 1
ATOM 796 C C . ALA A 1 101 ? -2.825 5.506 -7.830 1.00 98.12 101 ALA A C 1
ATOM 798 O O . ALA A 1 101 ? -2.045 6.290 -8.373 1.00 98.12 101 ALA A O 1
ATOM 799 N N . GLY A 1 102 ? -3.645 4.733 -8.552 1.00 98.00 102 GLY A N 1
ATOM 800 C CA . GLY A 1 102 ? -3.728 4.770 -10.009 1.00 98.00 102 GLY A CA 1
ATOM 801 C C . GLY A 1 102 ? -2.681 3.909 -10.715 1.00 98.00 102 GLY A C 1
ATOM 802 O O . GLY A 1 102 ? -2.320 4.223 -11.848 1.00 98.00 102 GLY A O 1
ATOM 803 N N . GLY A 1 103 ? -2.170 2.864 -10.062 1.00 98.25 103 GLY A N 1
ATOM 804 C CA . GLY A 1 103 ? -1.286 1.856 -10.651 1.00 98.25 103 GLY A CA 1
ATOM 805 C C . GLY A 1 103 ? -1.995 0.526 -10.927 1.00 98.25 103 GLY A C 1
ATOM 806 O O . GLY A 1 103 ? -3.182 0.355 -10.646 1.00 98.25 103 GLY A O 1
ATOM 807 N N . VAL A 1 104 ? -1.249 -0.432 -11.476 1.00 98.19 104 VAL A N 1
ATOM 808 C CA . VAL A 1 104 ? -1.647 -1.844 -11.594 1.00 98.19 104 VAL A CA 1
ATOM 809 C C . VAL A 1 104 ? -0.592 -2.699 -10.909 1.00 98.19 104 VAL A C 1
ATOM 811 O O . VAL A 1 104 ? 0.581 -2.636 -11.269 1.00 98.19 104 VAL A O 1
ATOM 814 N N . ASN A 1 105 ? -0.996 -3.521 -9.943 1.00 98.06 105 ASN A N 1
ATOM 815 C CA . ASN A 1 105 ? -0.087 -4.445 -9.276 1.00 98.06 105 ASN A CA 1
ATOM 816 C C . ASN A 1 105 ? 0.287 -5.607 -10.207 1.00 98.06 105 ASN A C 1
ATOM 818 O O . ASN A 1 105 ? -0.585 -6.351 -10.657 1.00 98.06 105 ASN A O 1
ATOM 822 N N . VAL A 1 106 ? 1.582 -5.815 -10.456 1.00 97.31 106 VAL A N 1
ATOM 823 C CA . VAL A 1 106 ? 2.050 -6.947 -11.276 1.00 97.31 106 VAL A CA 1
ATOM 824 C C . VAL A 1 106 ? 1.755 -8.310 -10.640 1.00 97.31 106 VAL A C 1
ATOM 826 O O . VAL A 1 106 ? 1.633 -9.295 -11.361 1.00 97.31 106 VAL A O 1
ATOM 829 N N . ALA A 1 107 ? 1.599 -8.362 -9.314 1.00 96.25 107 ALA A N 1
ATOM 830 C CA . ALA A 1 107 ? 1.207 -9.554 -8.563 1.00 96.25 107 ALA A CA 1
ATOM 831 C C . ALA A 1 107 ? -0.304 -9.599 -8.252 1.00 96.25 107 ALA A C 1
ATOM 833 O O . ALA A 1 107 ? -0.763 -10.479 -7.530 1.00 96.25 107 ALA A O 1
ATOM 834 N N . GLY A 1 108 ? -1.110 -8.681 -8.803 1.00 92.62 108 GLY A N 1
ATOM 835 C CA . GLY A 1 108 ? -2.539 -8.552 -8.476 1.00 92.62 108 GLY A CA 1
ATOM 836 C C . GLY A 1 108 ? -3.420 -9.729 -8.918 1.00 92.62 108 GLY A C 1
ATOM 837 O O . GLY A 1 108 ? -4.567 -9.836 -8.487 1.00 92.62 108 GLY A O 1
ATOM 838 N N . ALA A 1 109 ? -2.901 -10.626 -9.762 1.00 90.31 109 ALA A N 1
ATOM 839 C CA . ALA A 1 109 ? -3.572 -11.868 -10.151 1.00 90.31 109 ALA A CA 1
ATOM 840 C C . ALA A 1 109 ? -3.200 -13.069 -9.260 1.00 90.31 109 ALA A C 1
ATOM 842 O O . ALA A 1 109 ? -3.869 -14.101 -9.334 1.00 90.31 109 ALA A O 1
ATOM 843 N N . ASP A 1 110 ? -2.159 -12.952 -8.428 1.00 91.44 110 ASP A N 1
ATOM 844 C CA . ASP A 1 110 ? -1.734 -14.027 -7.533 1.00 91.44 110 ASP A CA 1
ATOM 845 C C . ASP A 1 110 ? -2.755 -14.206 -6.403 1.00 91.44 110 ASP A C 1
ATOM 847 O O . ASP A 1 110 ? -3.212 -13.235 -5.795 1.00 91.44 110 ASP A O 1
ATOM 851 N N . MET A 1 111 ? -3.148 -15.453 -6.143 1.00 88.44 111 MET A N 1
ATOM 852 C CA . MET A 1 111 ? -4.115 -15.782 -5.097 1.00 88.44 111 MET A CA 1
ATOM 853 C C . MET A 1 111 ? -3.490 -15.818 -3.702 1.00 88.44 111 MET A C 1
ATOM 855 O O . MET A 1 111 ? -4.224 -15.737 -2.718 1.00 88.44 111 MET A O 1
ATOM 859 N N . ALA A 1 112 ? -2.167 -15.955 -3.599 1.00 91.38 112 ALA A N 1
ATOM 860 C CA . ALA A 1 112 ? -1.474 -15.826 -2.331 1.00 91.38 112 ALA A CA 1
ATOM 861 C C . ALA A 1 112 ? -1.360 -14.344 -1.946 1.00 91.38 112 ALA A C 1
ATOM 863 O O . ALA A 1 112 ? -1.006 -13.501 -2.766 1.00 91.38 112 ALA A O 1
ATOM 864 N N . ASN A 1 113 ? -1.602 -14.025 -0.670 1.00 90.62 113 ASN A N 1
ATOM 865 C CA . ASN A 1 113 ? -1.485 -12.649 -0.174 1.00 90.62 113 ASN A CA 1
ATOM 866 C C . ASN A 1 113 ? -0.039 -12.136 -0.246 1.00 90.62 113 ASN A C 1
ATOM 868 O O . ASN A 1 113 ? 0.189 -10.985 -0.597 1.00 90.62 113 ASN A O 1
ATOM 872 N N . TYR A 1 114 ? 0.939 -12.990 0.070 1.00 92.94 114 TYR A N 1
ATOM 873 C CA . TYR A 1 114 ? 2.357 -12.619 0.104 1.00 92.94 114 TYR A CA 1
ATOM 874 C C . TYR A 1 114 ? 3.225 -13.640 -0.643 1.00 92.94 114 TYR A C 1
ATOM 876 O O . TYR A 1 114 ? 3.952 -14.418 -0.013 1.00 92.94 114 TYR A O 1
ATOM 884 N N . PRO A 1 115 ? 3.115 -13.704 -1.982 1.00 94.12 115 PRO A N 1
ATOM 885 C CA . PRO A 1 115 ? 3.832 -14.685 -2.777 1.00 94.12 115 PRO A CA 1
ATOM 886 C C . PRO A 1 115 ? 5.327 -14.373 -2.830 1.00 94.12 115 PRO A C 1
ATOM 888 O O . PRO A 1 115 ? 5.772 -13.225 -2.714 1.00 94.12 115 PRO A O 1
ATOM 891 N N . ARG A 1 116 ? 6.110 -15.432 -3.041 1.00 94.44 116 ARG A N 1
ATOM 892 C CA . ARG A 1 116 ? 7.544 -15.339 -3.320 1.00 94.44 116 ARG A CA 1
ATOM 893 C C . ARG A 1 116 ? 7.752 -15.342 -4.825 1.00 94.44 116 ARG A C 1
ATOM 895 O O . ARG A 1 116 ? 7.205 -16.199 -5.510 1.00 94.44 116 ARG A O 1
ATOM 902 N N . TYR A 1 117 ? 8.556 -14.410 -5.315 1.00 92.50 117 TYR A N 1
ATOM 903 C CA . TYR A 1 117 ? 8.889 -14.296 -6.732 1.00 92.50 117 TYR A CA 1
ATOM 904 C C . TYR A 1 117 ? 10.372 -14.595 -6.955 1.00 92.50 117 TYR A C 1
ATOM 906 O O . TYR A 1 117 ? 11.207 -14.325 -6.090 1.00 92.50 117 TYR A O 1
ATOM 914 N N . SER A 1 118 ? 10.705 -15.135 -8.128 1.00 92.12 118 SER A N 1
ATOM 915 C CA . SER A 1 118 ? 12.086 -15.135 -8.616 1.00 92.12 118 SER A CA 1
ATOM 916 C C . SER A 1 118 ? 12.398 -13.804 -9.308 1.00 92.12 118 SER A C 1
ATOM 918 O O . SER A 1 118 ? 11.485 -13.063 -9.689 1.00 92.12 118 SER A O 1
ATOM 920 N N . ALA A 1 119 ? 13.683 -13.501 -9.496 1.00 88.81 119 ALA A N 1
ATOM 921 C CA . ALA A 1 119 ? 14.096 -12.321 -10.253 1.00 88.81 119 ALA A CA 1
ATOM 922 C C . ALA A 1 119 ? 13.551 -12.376 -11.693 1.00 88.81 119 ALA A C 1
ATOM 924 O O . ALA A 1 119 ? 12.977 -11.407 -12.182 1.00 88.81 119 ALA A O 1
ATOM 925 N N . GLU A 1 120 ? 13.634 -13.546 -12.327 1.00 90.19 120 GLU A N 1
ATOM 926 C CA . GLU A 1 120 ? 13.162 -13.823 -13.687 1.00 90.19 120 GLU A CA 1
ATOM 927 C C . GLU A 1 120 ? 11.656 -13.593 -13.827 1.00 90.19 120 GLU A C 1
ATOM 929 O O . GLU A 1 120 ? 11.213 -12.979 -14.798 1.00 90.19 120 GLU A O 1
ATOM 934 N N . GLY A 1 121 ? 10.865 -14.020 -12.835 1.00 91.62 121 GLY A N 1
ATOM 935 C CA . GLY A 1 121 ? 9.422 -13.779 -12.819 1.00 91.62 121 GLY A CA 1
ATOM 936 C C . GLY A 1 121 ? 9.077 -12.288 -12.812 1.00 91.62 121 GLY A C 1
ATOM 937 O O . GLY A 1 121 ? 8.130 -11.863 -13.473 1.00 91.62 121 GLY A O 1
ATOM 938 N N . ILE A 1 122 ? 9.873 -11.469 -12.119 1.00 91.69 122 ILE A N 1
ATOM 939 C CA . ILE A 1 122 ? 9.671 -10.015 -12.063 1.00 91.69 122 ILE A CA 1
ATOM 940 C C . ILE A 1 122 ? 10.144 -9.344 -13.355 1.00 91.69 122 ILE A C 1
ATOM 942 O O . ILE A 1 122 ? 9.465 -8.447 -13.854 1.00 91.69 122 ILE A O 1
ATOM 946 N N . ILE A 1 123 ? 11.258 -9.797 -13.939 1.00 93.75 123 ILE A N 1
ATOM 947 C CA . ILE A 1 123 ? 11.741 -9.318 -15.243 1.00 93.75 123 ILE A CA 1
ATOM 948 C C . ILE A 1 123 ? 10.679 -9.573 -16.321 1.00 93.75 123 ILE A C 1
ATOM 950 O O . ILE A 1 123 ? 10.288 -8.648 -17.037 1.00 93.75 123 ILE A O 1
ATOM 954 N N . GLY A 1 124 ? 10.127 -10.790 -16.371 1.00 93.75 124 GLY A N 1
ATOM 955 C CA . GLY A 1 124 ? 9.035 -11.147 -17.281 1.00 93.75 124 GLY A CA 1
ATOM 956 C C . GLY A 1 124 ? 7.761 -10.331 -17.043 1.00 93.75 124 GLY A C 1
ATOM 957 O O . GLY A 1 124 ? 7.062 -9.979 -17.991 1.00 93.75 124 GLY A O 1
ATOM 958 N N . ALA A 1 125 ? 7.487 -9.947 -15.793 1.00 94.38 125 ALA A N 1
ATOM 959 C CA . ALA A 1 125 ? 6.388 -9.046 -15.466 1.00 94.38 125 ALA A CA 1
ATOM 960 C C . ALA A 1 125 ? 6.653 -7.581 -15.865 1.00 94.38 125 ALA A C 1
ATOM 962 O O . ALA A 1 125 ? 5.703 -6.799 -15.899 1.00 94.38 125 ALA A O 1
ATOM 963 N N . SER A 1 126 ? 7.894 -7.196 -16.178 1.00 96.88 126 SER A N 1
ATOM 964 C CA . SER A 1 126 ? 8.263 -5.878 -16.720 1.00 96.88 126 SER A CA 1
ATOM 965 C C . SER A 1 126 ? 7.596 -4.697 -15.986 1.00 96.88 126 SER A C 1
ATOM 967 O O . SER A 1 126 ? 6.790 -3.978 -16.583 1.00 96.88 126 SER A O 1
ATOM 969 N N . PRO A 1 127 ? 7.853 -4.504 -14.677 1.00 98.19 127 PRO A N 1
ATOM 970 C CA . PRO A 1 127 ? 7.293 -3.381 -13.935 1.00 98.19 127 PRO A CA 1
ATOM 971 C C . PRO A 1 127 ? 7.865 -2.044 -14.422 1.00 98.19 127 PRO A C 1
ATOM 973 O O . PRO A 1 127 ? 9.076 -1.903 -14.608 1.00 98.19 127 PRO A O 1
ATOM 976 N N . ASP A 1 128 ? 6.995 -1.043 -14.546 1.00 98.62 128 ASP A N 1
ATOM 977 C CA . ASP A 1 128 ? 7.361 0.354 -14.803 1.00 98.62 128 ASP A CA 1
ATOM 978 C C . ASP A 1 128 ? 7.928 1.027 -13.552 1.00 98.62 128 ASP A C 1
ATOM 980 O O . ASP A 1 128 ? 8.704 1.979 -13.648 1.00 98.62 128 ASP A O 1
ATOM 984 N N . ILE A 1 129 ? 7.507 0.553 -12.375 1.00 98.69 129 ILE A N 1
ATOM 985 C CA . ILE A 1 129 ? 7.844 1.119 -11.070 1.00 98.69 129 ILE A CA 1
ATOM 986 C C . ILE A 1 129 ? 8.077 -0.008 -10.069 1.00 98.69 129 ILE A C 1
ATOM 988 O O . ILE A 1 129 ? 7.279 -0.943 -9.977 1.00 98.69 129 ILE A O 1
ATOM 992 N N . ILE A 1 130 ? 9.135 0.117 -9.272 1.00 98.31 130 ILE A N 1
ATOM 993 C CA . ILE A 1 130 ? 9.365 -0.719 -8.092 1.00 98.31 130 ILE A CA 1
ATOM 994 C C . ILE A 1 130 ? 9.202 0.153 -6.848 1.00 98.31 130 ILE A C 1
ATOM 996 O O . ILE A 1 130 ? 9.862 1.185 -6.716 1.00 98.31 130 ILE A O 1
ATOM 1000 N N . VAL A 1 131 ? 8.342 -0.264 -5.924 1.00 97.75 131 VAL A N 1
ATOM 1001 C CA . VAL A 1 131 ? 8.182 0.368 -4.608 1.00 97.75 131 VAL A CA 1
ATOM 1002 C C . VAL A 1 131 ? 8.682 -0.602 -3.549 1.00 97.75 131 VAL A C 1
ATOM 1004 O O . VAL A 1 131 ? 8.272 -1.756 -3.540 1.00 97.75 131 VAL A O 1
ATOM 1007 N N . PHE A 1 132 ? 9.570 -0.154 -2.665 1.00 95.38 132 PHE A N 1
ATOM 1008 C CA . PHE A 1 132 ? 10.160 -0.991 -1.623 1.00 95.38 132 PHE A CA 1
ATOM 1009 C C . PHE A 1 132 ? 9.762 -0.524 -0.224 1.00 95.38 132 PHE A C 1
ATOM 1011 O O . PHE A 1 132 ? 9.996 0.634 0.137 1.00 95.38 132 PHE A O 1
ATOM 1018 N N . ALA A 1 133 ? 9.218 -1.449 0.567 1.00 92.69 133 ALA A N 1
ATOM 1019 C CA . ALA A 1 133 ? 8.911 -1.266 1.981 1.00 92.69 1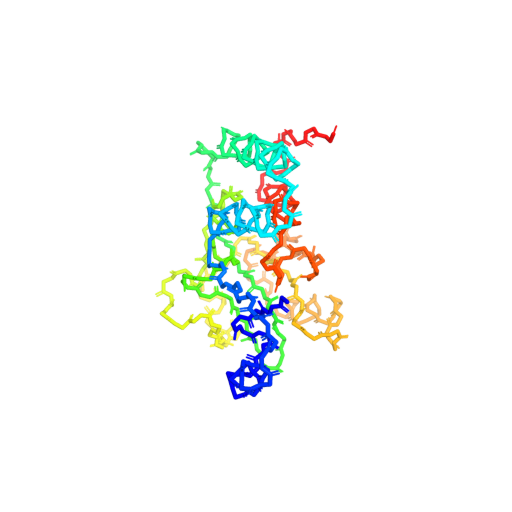33 ALA A CA 1
ATOM 1020 C C . ALA A 1 133 ? 9.197 -2.573 2.734 1.00 92.69 133 ALA A C 1
ATOM 1022 O O . ALA A 1 133 ? 8.385 -3.496 2.679 1.00 92.69 133 ALA A O 1
ATOM 1023 N N . PRO A 1 134 ? 10.335 -2.698 3.428 1.00 84.62 134 PRO A N 1
ATOM 1024 C CA . PRO A 1 134 ? 10.701 -3.968 4.032 1.00 84.62 134 PRO A CA 1
ATOM 1025 C C . PRO A 1 134 ? 9.762 -4.340 5.193 1.00 84.62 134 PRO A C 1
ATOM 1027 O O . PRO A 1 134 ? 9.335 -3.471 5.956 1.00 84.62 134 PRO A O 1
ATOM 1030 N N . MET A 1 135 ? 9.445 -5.633 5.348 1.00 71.88 135 MET A N 1
ATOM 1031 C CA . MET A 1 135 ? 8.673 -6.121 6.510 1.00 71.88 135 MET A CA 1
ATOM 1032 C C . MET A 1 135 ? 9.482 -6.105 7.810 1.00 71.88 135 MET A C 1
ATOM 1034 O O . MET A 1 135 ? 8.925 -5.909 8.887 1.00 71.88 135 MET A O 1
ATOM 1038 N N . ILE A 1 136 ? 10.792 -6.323 7.706 1.00 67.62 136 ILE A N 1
ATOM 1039 C CA . ILE A 1 136 ? 11.741 -6.343 8.818 1.00 67.62 136 ILE A CA 1
ATOM 1040 C C . ILE A 1 136 ? 12.785 -5.269 8.521 1.00 67.62 136 ILE A C 1
ATOM 1042 O O . ILE A 1 136 ? 13.172 -5.077 7.376 1.00 67.62 136 ILE A O 1
ATOM 1046 N N . ASN A 1 137 ? 13.271 -4.552 9.531 1.00 64.56 137 ASN A N 1
ATOM 1047 C CA . ASN A 1 137 ? 14.272 -3.489 9.348 1.00 64.56 137 ASN A CA 1
ATOM 1048 C C . ASN A 1 137 ? 15.676 -4.011 8.937 1.00 64.56 137 ASN A C 1
ATOM 1050 O O . ASN A 1 137 ? 16.678 -3.325 9.129 1.00 64.56 137 ASN A O 1
ATOM 1054 N N . ASP A 1 138 ? 15.759 -5.233 8.410 1.00 59.09 138 ASP A N 1
ATOM 1055 C CA . ASP A 1 138 ? 16.983 -5.941 8.042 1.00 59.09 138 ASP A CA 1
ATOM 1056 C C . ASP A 1 138 ? 17.528 -5.511 6.672 1.00 59.09 138 ASP A C 1
ATOM 1058 O O . ASP A 1 138 ? 18.742 -5.453 6.471 1.00 59.09 138 ASP A O 1
ATOM 1062 N N . ASN A 1 139 ? 16.647 -5.121 5.750 1.00 63.47 139 ASN A N 1
ATOM 1063 C CA . ASN A 1 139 ? 17.006 -4.796 4.378 1.00 63.47 139 ASN A CA 1
ATOM 1064 C C . ASN A 1 139 ? 16.961 -3.288 4.118 1.00 63.47 139 ASN A C 1
ATOM 1066 O O . ASN A 1 139 ? 15.903 -2.668 3.995 1.00 63.47 139 ASN A O 1
ATOM 1070 N N . LYS A 1 140 ? 18.145 -2.679 3.985 1.00 80.44 140 LYS A N 1
ATOM 1071 C CA . LYS A 1 140 ? 18.280 -1.267 3.601 1.00 80.44 140 LYS A CA 1
ATOM 1072 C C . LYS A 1 140 ? 17.924 -1.083 2.128 1.00 80.44 140 LYS A C 1
ATOM 1074 O O . LYS A 1 140 ? 18.322 -1.877 1.280 1.00 80.44 140 LYS A O 1
ATOM 1079 N N . PHE A 1 141 ? 17.281 0.036 1.805 1.00 88.00 141 PHE A N 1
ATOM 1080 C CA . PHE A 1 141 ? 16.931 0.413 0.430 1.00 88.00 141 PHE A CA 1
ATOM 1081 C C . PHE A 1 141 ? 18.119 0.355 -0.554 1.00 88.00 141 PHE A C 1
ATOM 1083 O O . PHE A 1 141 ? 17.956 0.008 -1.722 1.00 88.00 141 PHE A O 1
ATOM 1090 N N . GLU A 1 142 ? 19.338 0.621 -0.081 1.00 89.19 142 GLU A N 1
ATOM 1091 C CA . GLU A 1 142 ? 20.556 0.511 -0.892 1.00 89.19 142 GLU A CA 1
ATOM 1092 C C . GLU A 1 142 ? 20.881 -0.923 -1.344 1.00 89.19 142 GLU A C 1
ATOM 1094 O O . GLU A 1 142 ? 21.427 -1.107 -2.433 1.00 89.19 142 GLU A O 1
ATOM 1099 N N . ALA A 1 143 ? 20.523 -1.946 -0.561 1.00 90.69 143 ALA A N 1
ATOM 1100 C CA . ALA A 1 143 ? 20.682 -3.343 -0.966 1.00 90.69 143 ALA A CA 1
ATOM 1101 C C . ALA A 1 143 ? 19.744 -3.680 -2.134 1.00 90.69 143 ALA A C 1
ATOM 1103 O O . ALA A 1 143 ? 20.180 -4.246 -3.133 1.00 90.69 143 ALA A O 1
ATOM 1104 N N . VAL A 1 144 ? 18.492 -3.219 -2.066 1.00 91.00 144 VAL A N 1
ATOM 1105 C CA . VAL A 1 144 ? 17.496 -3.381 -3.138 1.00 91.00 144 VAL A CA 1
ATOM 1106 C C . VAL A 1 144 ? 17.934 -2.677 -4.415 1.00 91.00 144 VAL A C 1
ATOM 1108 O O . VAL A 1 144 ? 17.898 -3.272 -5.489 1.00 91.00 144 VAL A O 1
ATOM 1111 N N . LYS A 1 145 ? 18.432 -1.437 -4.319 1.00 91.50 145 LYS A N 1
ATOM 1112 C CA . LYS A 1 145 ? 19.011 -0.752 -5.485 1.00 91.50 145 LYS A CA 1
ATOM 1113 C C . LYS A 1 145 ? 20.169 -1.540 -6.086 1.00 91.50 145 LYS A C 1
ATOM 1115 O O . LYS A 1 145 ? 20.269 -1.625 -7.304 1.00 91.50 145 LYS A O 1
ATOM 1120 N N . ARG A 1 146 ? 21.068 -2.079 -5.255 1.00 93.69 146 ARG A N 1
ATOM 1121 C CA . ARG A 1 146 ? 22.222 -2.858 -5.724 1.00 93.69 146 ARG A CA 1
ATOM 1122 C C . ARG A 1 146 ? 21.789 -4.142 -6.423 1.00 93.69 146 ARG A C 1
ATOM 1124 O O . ARG A 1 146 ? 22.342 -4.445 -7.469 1.00 93.69 146 ARG A O 1
ATOM 1131 N N . PHE A 1 147 ? 20.799 -4.840 -5.877 1.00 93.62 147 PHE A N 1
ATOM 1132 C CA . PHE A 1 147 ? 20.213 -6.023 -6.496 1.00 93.62 147 PHE A CA 1
ATOM 1133 C C . PHE A 1 147 ? 19.651 -5.699 -7.886 1.00 93.62 147 PHE A C 1
ATOM 1135 O O . PHE A 1 147 ? 20.057 -6.301 -8.876 1.00 93.62 147 PHE A O 1
ATOM 1142 N N . TRP A 1 148 ? 18.795 -4.678 -7.982 1.00 95.12 148 TRP A N 1
ATOM 1143 C CA . TRP A 1 148 ? 18.139 -4.315 -9.239 1.00 95.12 148 TRP A CA 1
ATOM 1144 C C . TRP A 1 148 ? 19.080 -3.739 -10.301 1.00 95.12 148 TRP A C 1
ATOM 1146 O O . TRP A 1 148 ? 18.779 -3.833 -11.486 1.00 95.12 148 TRP A O 1
ATOM 1156 N N . LYS A 1 149 ? 20.247 -3.199 -9.919 1.00 95.06 149 LYS A N 1
ATOM 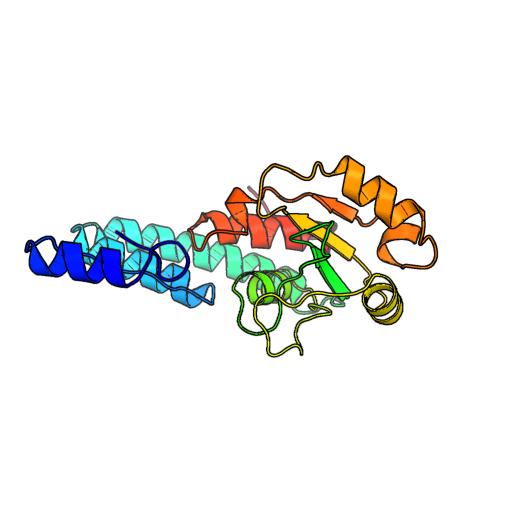1157 C CA . LYS A 1 149 ? 21.277 -2.755 -10.878 1.00 95.06 149 LYS A CA 1
ATOM 1158 C C . LYS A 1 149 ? 21.777 -3.873 -11.796 1.00 95.06 149 LYS A C 1
ATOM 1160 O O . LYS A 1 149 ? 22.273 -3.559 -12.873 1.00 95.06 149 LYS A O 1
ATOM 1165 N N . ASN A 1 150 ? 21.646 -5.135 -11.389 1.00 95.00 150 ASN A N 1
ATOM 1166 C CA . ASN A 1 150 ? 22.041 -6.282 -12.204 1.00 95.00 150 ASN A CA 1
ATOM 1167 C C . ASN A 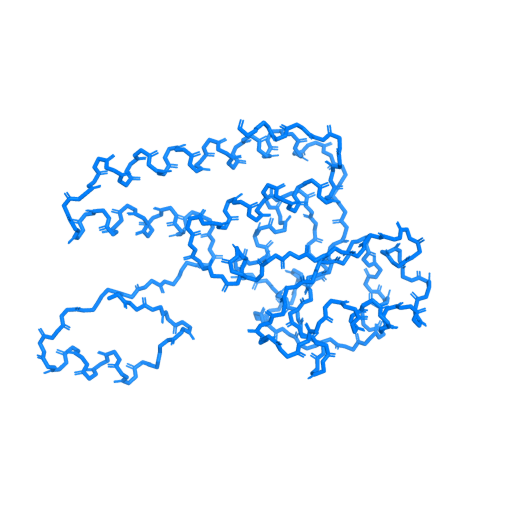1 150 ? 21.043 -6.593 -13.336 1.00 95.00 150 ASN A C 1
ATOM 1169 O O . ASN A 1 150 ? 21.356 -7.421 -14.182 1.00 95.00 150 ASN A O 1
ATOM 1173 N N . PHE A 1 151 ? 19.883 -5.924 -13.364 1.00 95.44 151 PHE A N 1
ATOM 1174 C CA . PHE A 1 151 ? 18.791 -6.168 -14.313 1.00 95.44 151 PHE A CA 1
ATOM 1175 C C . PHE A 1 151 ? 18.388 -4.872 -15.048 1.00 95.44 151 PHE A C 1
ATOM 1177 O O . PHE A 1 151 ? 17.275 -4.362 -14.865 1.00 95.44 151 PHE A O 1
ATOM 1184 N N . PRO A 1 152 ? 19.298 -4.256 -15.834 1.00 95.56 152 PRO A N 1
ATOM 1185 C CA . PRO A 1 152 ? 19.054 -2.979 -16.515 1.00 95.56 152 PRO A CA 1
ATOM 1186 C C . PRO A 1 152 ? 17.929 -3.025 -17.564 1.00 95.56 152 PRO A C 1
ATOM 1188 O O . PRO A 1 152 ? 17.446 -1.974 -17.987 1.00 95.56 152 PRO A O 1
ATOM 1191 N N . GLU A 1 153 ? 17.515 -4.214 -17.994 1.00 94.31 153 GLU A N 1
ATOM 1192 C CA . GLU A 1 153 ? 16.409 -4.462 -18.918 1.00 94.31 153 GLU A CA 1
ATOM 1193 C C . GLU A 1 153 ? 15.028 -4.198 -18.304 1.00 94.31 153 GLU A C 1
ATOM 1195 O O . GLU A 1 153 ? 14.077 -3.913 -19.033 1.00 94.31 153 GLU A O 1
ATOM 1200 N N . VAL A 1 154 ? 14.909 -4.236 -16.972 1.00 97.25 154 VAL A N 1
ATOM 1201 C CA . VAL A 1 154 ? 13.646 -3.971 -16.277 1.00 97.25 154 VAL A CA 1
ATOM 1202 C C . VAL A 1 154 ? 13.266 -2.492 -16.451 1.00 97.25 154 VAL A C 1
ATOM 1204 O O . VAL A 1 154 ? 14.076 -1.620 -16.111 1.00 97.25 154 VAL A O 1
ATOM 1207 N N . PRO A 1 155 ? 12.040 -2.154 -16.909 1.00 98.25 155 PRO A N 1
ATOM 1208 C CA . PRO A 1 155 ? 11.660 -0.764 -17.185 1.00 98.25 155 PRO A CA 1
ATOM 1209 C C . PRO A 1 155 ? 11.844 0.177 -15.986 1.00 98.25 155 PRO A C 1
ATOM 1211 O O . PRO A 1 155 ? 12.382 1.276 -16.141 1.00 98.25 155 PRO A O 1
ATOM 1214 N N . ALA A 1 156 ? 11.485 -0.267 -14.777 1.00 98.12 156 ALA A N 1
ATOM 1215 C CA . ALA A 1 156 ? 11.713 0.481 -13.541 1.00 98.12 156 ALA A CA 1
ATOM 1216 C C . ALA A 1 156 ? 13.198 0.799 -13.290 1.00 98.12 156 ALA A C 1
ATOM 1218 O O . ALA A 1 156 ? 13.528 1.897 -12.842 1.00 98.12 156 ALA A O 1
ATOM 1219 N N . VAL A 1 157 ? 14.109 -0.128 -13.600 1.00 97.44 157 VAL A N 1
ATOM 1220 C CA . VAL A 1 157 ? 15.558 0.057 -13.419 1.00 97.44 157 VAL A CA 1
ATOM 1221 C C . VAL A 1 157 ? 16.093 1.028 -14.463 1.00 97.44 157 VAL A C 1
ATOM 1223 O O . VAL A 1 157 ? 16.715 2.034 -14.112 1.00 97.44 157 VAL A O 1
ATOM 1226 N N . LYS A 1 158 ? 15.777 0.772 -15.738 1.00 97.38 158 LYS A N 1
ATOM 1227 C CA . LYS A 1 158 ? 16.170 1.605 -16.881 1.00 97.38 158 LYS A CA 1
ATOM 1228 C C . LYS A 1 158 ? 15.761 3.067 -16.694 1.00 97.38 158 LYS A C 1
ATOM 1230 O O . LYS A 1 158 ? 16.560 3.971 -16.931 1.00 97.38 158 LYS A O 1
ATOM 1235 N N . ASN A 1 159 ? 14.539 3.290 -16.213 1.00 97.50 159 ASN A N 1
ATOM 1236 C CA . ASN A 1 159 ? 13.958 4.620 -16.026 1.00 97.50 159 ASN A CA 1
ATOM 1237 C C . ASN A 1 159 ? 14.193 5.204 -14.622 1.00 97.50 159 ASN A C 1
ATOM 1239 O O . ASN A 1 159 ? 13.653 6.262 -14.307 1.00 97.50 159 ASN A O 1
ATOM 1243 N N . ARG A 1 160 ? 14.992 4.541 -13.770 1.00 96.62 160 ARG A N 1
ATOM 1244 C CA . ARG A 1 160 ? 15.303 4.969 -12.391 1.00 96.62 160 ARG A CA 1
ATOM 1245 C C . ARG A 1 160 ? 14.061 5.174 -11.502 1.00 96.62 160 ARG A C 1
ATOM 1247 O O . ARG A 1 160 ? 14.062 6.030 -10.622 1.00 96.62 160 ARG A O 1
ATOM 1254 N N . ARG A 1 161 ? 13.020 4.363 -11.699 1.00 97.56 161 ARG A N 1
ATOM 1255 C CA . ARG A 1 161 ? 11.743 4.386 -10.961 1.00 97.56 161 ARG A CA 1
ATOM 1256 C C . ARG A 1 161 ? 11.690 3.314 -9.871 1.00 97.56 161 ARG A C 1
ATOM 1258 O O . ARG A 1 161 ? 10.776 2.492 -9.822 1.00 97.56 161 ARG A O 1
ATOM 1265 N N . ILE A 1 162 ? 12.702 3.312 -9.004 1.00 97.19 162 ILE A N 1
ATOM 1266 C CA . ILE A 1 162 ? 12.751 2.479 -7.796 1.00 97.19 162 ILE A CA 1
ATOM 1267 C C . ILE A 1 162 ? 12.634 3.414 -6.596 1.00 97.19 162 ILE A C 1
ATOM 1269 O O . ILE A 1 162 ? 13.521 4.240 -6.372 1.00 97.19 162 ILE A O 1
ATOM 1273 N N . HIS A 1 163 ? 11.555 3.290 -5.827 1.00 97.00 163 HIS A N 1
ATOM 1274 C CA . HIS A 1 163 ? 11.211 4.226 -4.760 1.00 97.00 163 HIS A CA 1
ATOM 1275 C C . HIS A 1 163 ? 11.116 3.521 -3.404 1.00 97.00 163 HIS A C 1
ATOM 1277 O O . HIS A 1 163 ? 10.507 2.454 -3.316 1.00 97.00 163 HIS A O 1
ATOM 1283 N N . PRO A 1 164 ? 11.671 4.101 -2.328 1.00 95.38 164 PRO A N 1
ATOM 1284 C CA . PRO A 1 164 ? 11.384 3.638 -0.985 1.00 95.38 164 PRO A CA 1
ATOM 1285 C C . PRO A 1 164 ? 10.056 4.240 -0.519 1.00 95.38 164 PRO A C 1
ATOM 1287 O O . PRO A 1 164 ? 9.745 5.395 -0.814 1.00 95.38 164 PRO A O 1
ATOM 1290 N N . ILE A 1 165 ? 9.307 3.497 0.283 1.00 94.75 165 ILE A N 1
ATOM 1291 C CA . ILE A 1 165 ? 8.216 4.052 1.081 1.00 94.75 165 ILE A CA 1
ATOM 1292 C C . ILE A 1 165 ? 8.372 3.584 2.524 1.00 94.75 165 ILE A C 1
ATOM 1294 O O . ILE A 1 165 ? 8.855 2.485 2.794 1.00 94.75 165 ILE A O 1
ATOM 1298 N N . ASN A 1 166 ? 8.009 4.447 3.471 1.00 92.44 166 ASN A N 1
ATOM 1299 C CA . ASN A 1 166 ? 8.086 4.100 4.881 1.00 92.44 166 ASN A CA 1
ATOM 1300 C C . ASN A 1 166 ? 7.112 2.948 5.183 1.00 92.44 166 ASN A C 1
ATOM 1302 O O . ASN A 1 166 ? 5.898 3.105 5.043 1.00 92.44 166 ASN A O 1
ATOM 1306 N N . ALA A 1 167 ? 7.656 1.813 5.632 1.00 91.19 167 ALA A N 1
ATOM 1307 C CA . ALA A 1 167 ? 6.907 0.614 5.992 1.00 91.19 167 ALA A CA 1
ATOM 1308 C C . ALA A 1 167 ? 5.778 0.893 6.998 1.00 91.19 167 ALA A C 1
ATOM 1310 O O . ALA A 1 167 ? 4.708 0.299 6.904 1.00 91.19 167 ALA A O 1
ATOM 1311 N N . ASP A 1 168 ? 5.956 1.852 7.909 1.00 89.62 168 ASP A N 1
ATOM 1312 C CA . ASP A 1 168 ? 4.938 2.214 8.897 1.00 89.62 168 ASP A CA 1
ATOM 1313 C C . ASP A 1 168 ? 3.677 2.856 8.297 1.00 89.62 168 ASP A C 1
ATOM 1315 O O . ASP A 1 168 ? 2.626 2.847 8.950 1.00 89.62 168 ASP A O 1
ATOM 1319 N N . LEU A 1 169 ? 3.771 3.409 7.084 1.00 93.12 169 LEU A N 1
ATOM 1320 C CA . LEU A 1 169 ? 2.631 3.978 6.364 1.00 93.12 169 LEU A CA 1
ATOM 1321 C C . LEU A 1 169 ? 1.818 2.903 5.637 1.00 93.12 169 LEU A C 1
ATOM 1323 O O . LEU A 1 169 ? 0.609 3.051 5.508 1.00 93.12 169 LEU A O 1
ATOM 1327 N N . ILE A 1 170 ? 2.475 1.838 5.167 1.00 92.50 170 ILE A N 1
ATOM 1328 C CA . ILE A 1 170 ? 1.914 0.919 4.165 1.00 92.50 170 ILE A CA 1
ATOM 1329 C C . ILE A 1 170 ? 1.715 -0.518 4.668 1.00 92.50 170 ILE A C 1
ATOM 1331 O O . ILE A 1 170 ? 0.754 -1.174 4.278 1.00 92.50 170 ILE A O 1
ATOM 1335 N N . ASN A 1 171 ? 2.553 -0.999 5.591 1.00 88.06 171 ASN A N 1
ATOM 1336 C CA . ASN A 1 171 ? 2.492 -2.376 6.100 1.00 88.06 171 ASN A CA 1
ATOM 1337 C C . ASN A 1 171 ? 1.492 -2.539 7.260 1.00 88.06 171 ASN A C 1
ATOM 1339 O O . ASN A 1 171 ? 1.402 -3.611 7.853 1.00 88.06 171 ASN A O 1
ATOM 1343 N N . ARG A 1 172 ? 0.757 -1.479 7.625 1.00 87.81 172 ARG A N 1
ATOM 1344 C CA . ARG A 1 172 ? -0.207 -1.480 8.734 1.00 87.81 172 ARG A CA 1
ATOM 1345 C C . ARG A 1 172 ? -1.541 -0.907 8.281 1.00 87.81 172 ARG A C 1
ATOM 1347 O O . ARG A 1 172 ? -1.595 0.212 7.773 1.00 87.81 172 ARG A O 1
ATOM 1354 N N . ALA A 1 173 ? -2.624 -1.617 8.581 1.00 89.94 173 ALA A N 1
ATOM 1355 C CA . ALA A 1 173 ? -3.978 -1.131 8.357 1.00 89.94 173 ALA A CA 1
ATOM 1356 C C . ALA A 1 173 ? -4.336 -0.033 9.380 1.00 89.94 173 ALA A C 1
ATOM 1358 O O . ALA A 1 173 ? -4.874 -0.294 10.454 1.00 89.94 173 ALA A O 1
ATOM 1359 N N . SER A 1 174 ? -3.959 1.206 9.064 1.00 91.44 174 SER A N 1
ATOM 1360 C CA . SER A 1 174 ? -4.078 2.382 9.935 1.00 91.44 174 SER A CA 1
ATOM 1361 C C . SER A 1 174 ? -4.489 3.622 9.129 1.00 91.44 174 SER A C 1
ATOM 1363 O O . SER A 1 174 ? -4.364 3.600 7.904 1.00 91.44 174 SER A O 1
ATOM 1365 N N . PRO A 1 175 ? -4.902 4.735 9.771 1.00 95.19 175 PRO A N 1
ATOM 1366 C CA . PRO A 1 175 ? -5.193 5.992 9.067 1.00 95.19 175 PRO A CA 1
ATOM 1367 C C . PRO A 1 175 ? -4.060 6.491 8.154 1.00 95.19 175 PRO A C 1
ATOM 1369 O O . PRO A 1 175 ? -4.313 7.184 7.175 1.00 95.19 175 PRO A O 1
ATOM 1372 N N . ARG A 1 176 ? -2.807 6.103 8.427 1.00 95.62 176 ARG A N 1
ATOM 1373 C CA . ARG A 1 176 ? -1.638 6.483 7.618 1.00 95.62 176 ARG A CA 1
ATOM 1374 C C . ARG A 1 176 ? -1.575 5.795 6.253 1.00 95.62 176 ARG A C 1
ATOM 1376 O O . ARG A 1 176 ? -0.791 6.208 5.405 1.00 95.62 176 ARG A O 1
ATOM 1383 N N . ILE A 1 177 ? -2.425 4.796 6.000 1.00 95.88 177 ILE A N 1
ATOM 1384 C CA . ILE A 1 177 ? -2.509 4.152 4.684 1.00 95.88 177 ILE A CA 1
ATOM 1385 C C . ILE A 1 1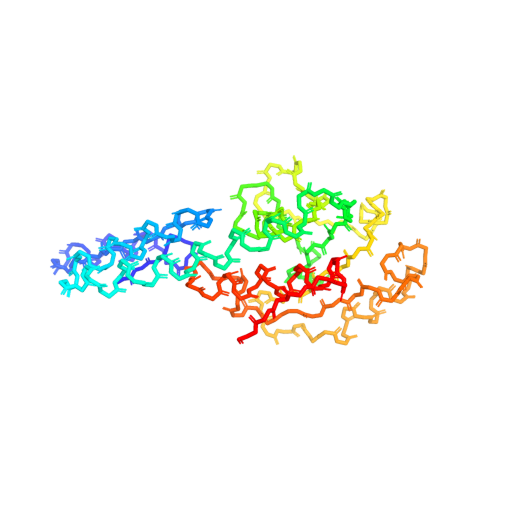77 ? -2.910 5.150 3.589 1.00 95.88 177 ILE A C 1
ATOM 1387 O O . ILE A 1 177 ? -2.483 5.029 2.446 1.00 95.88 177 ILE A O 1
ATOM 1391 N N . PHE A 1 178 ? -3.668 6.189 3.948 1.00 97.25 178 PHE A N 1
ATOM 1392 C CA . PHE A 1 178 ? -4.063 7.259 3.033 1.00 97.25 178 PHE A CA 1
ATOM 1393 C C . PHE A 1 178 ? -2.883 8.179 2.685 1.00 97.25 178 PHE A C 1
ATOM 1395 O O . PHE A 1 178 ? -2.802 8.657 1.557 1.00 97.25 178 PHE A O 1
ATOM 1402 N N . ASP A 1 179 ? -1.916 8.347 3.595 1.00 97.00 179 ASP A N 1
ATOM 1403 C CA . ASP A 1 179 ? -0.640 8.999 3.276 1.00 97.00 179 ASP A CA 1
ATOM 1404 C C . ASP A 1 179 ? 0.144 8.155 2.257 1.00 97.00 179 ASP A C 1
ATOM 1406 O O . ASP A 1 179 ? 0.753 8.689 1.332 1.00 97.00 179 ASP A O 1
ATOM 1410 N N . ALA A 1 180 ? 0.104 6.824 2.396 1.00 97.31 180 ALA A N 1
ATOM 1411 C CA . ALA A 1 180 ? 0.760 5.918 1.461 1.00 97.31 180 ALA A CA 1
ATOM 1412 C C . ALA A 1 180 ? 0.128 5.964 0.060 1.00 97.31 180 ALA A C 1
ATOM 1414 O O . ALA A 1 180 ? 0.867 6.004 -0.922 1.00 97.31 180 ALA A O 1
ATOM 1415 N N . VAL A 1 181 ? -1.208 6.035 -0.038 1.00 98.00 181 VAL A N 1
ATOM 1416 C CA . VAL A 1 181 ? -1.926 6.237 -1.314 1.00 98.00 181 VAL A CA 1
ATOM 1417 C C . VAL A 1 181 ? -1.441 7.508 -2.009 1.00 98.00 181 VAL A C 1
ATOM 1419 O O . VAL A 1 181 ? -1.094 7.470 -3.186 1.00 98.00 181 VAL A O 1
ATOM 1422 N N . GLU A 1 182 ? -1.368 8.624 -1.284 1.00 97.88 182 GLU A N 1
ATOM 1423 C CA . GLU A 1 182 ? -0.920 9.903 -1.837 1.00 97.88 182 GLU A CA 1
ATOM 1424 C C . GLU A 1 182 ? 0.549 9.860 -2.297 1.00 97.88 182 GLU A C 1
ATOM 1426 O O . GLU A 1 182 ? 0.871 10.270 -3.413 1.00 97.88 182 GLU A O 1
ATOM 1431 N N . ILE A 1 183 ? 1.449 9.308 -1.476 1.00 97.62 183 ILE A N 1
ATOM 1432 C CA . ILE A 1 183 ? 2.872 9.166 -1.824 1.00 97.62 183 ILE A CA 1
ATOM 1433 C C . ILE A 1 183 ? 3.049 8.281 -3.063 1.00 97.62 183 ILE A C 1
ATOM 1435 O O . ILE A 1 183 ? 3.806 8.625 -3.971 1.00 97.62 183 ILE A O 1
ATOM 1439 N N . MET A 1 184 ? 2.344 7.150 -3.124 1.00 98.06 184 MET A N 1
ATOM 1440 C CA . MET A 1 184 ? 2.422 6.239 -4.265 1.00 98.06 184 MET A CA 1
ATOM 1441 C C . MET A 1 184 ? 1.831 6.869 -5.523 1.00 98.06 184 MET A C 1
ATOM 1443 O O . MET A 1 184 ? 2.416 6.730 -6.593 1.00 98.06 184 MET A O 1
ATOM 1447 N N . ALA A 1 185 ? 0.752 7.643 -5.404 1.00 98.12 185 ALA A N 1
ATOM 1448 C CA . ALA A 1 185 ? 0.187 8.364 -6.536 1.00 98.12 185 ALA A CA 1
ATOM 1449 C C . ALA A 1 185 ? 1.193 9.364 -7.131 1.00 98.12 185 ALA A C 1
ATOM 1451 O O . ALA A 1 185 ? 1.306 9.443 -8.350 1.00 98.12 185 ALA A O 1
ATOM 1452 N N . LEU A 1 186 ? 1.996 10.043 -6.300 1.00 97.50 186 LEU A N 1
ATOM 1453 C CA . LEU A 1 186 ? 3.090 10.911 -6.764 1.00 97.50 186 LEU A CA 1
ATOM 1454 C C . LEU A 1 186 ? 4.243 10.130 -7.411 1.00 97.50 186 LEU A C 1
ATOM 1456 O O . LEU A 1 186 ? 4.850 10.610 -8.366 1.00 97.50 186 LEU A O 1
ATOM 1460 N N . PHE A 1 187 ? 4.551 8.916 -6.938 1.00 97.50 187 PHE A N 1
ATOM 1461 C CA . PHE A 1 187 ? 5.513 8.048 -7.630 1.00 97.50 187 PHE A CA 1
ATOM 1462 C C . PHE A 1 187 ? 5.005 7.629 -9.010 1.00 97.50 187 PHE A C 1
ATOM 1464 O O . PHE A 1 187 ? 5.801 7.486 -9.941 1.00 97.50 187 PHE A O 1
ATOM 1471 N N . PHE A 1 188 ? 3.697 7.409 -9.143 1.00 97.81 188 PHE A N 1
ATOM 1472 C CA . PHE A 1 188 ? 3.074 6.877 -10.354 1.00 97.81 188 PHE A CA 1
ATOM 1473 C C . PHE A 1 188 ? 2.841 7.974 -11.393 1.00 97.81 188 PHE A C 1
ATOM 1475 O O . PHE A 1 188 ? 3.200 7.785 -12.559 1.00 97.81 188 PHE A O 1
ATOM 1482 N N . HIS A 1 189 ? 2.345 9.125 -10.935 1.00 97.00 189 HIS A N 1
ATOM 1483 C CA . HIS A 1 189 ? 1.911 10.280 -11.718 1.00 97.00 189 HIS A CA 1
ATOM 1484 C C . HIS A 1 189 ? 2.513 11.572 -11.128 1.00 97.00 189 HIS A C 1
ATOM 1486 O O . HIS A 1 189 ? 1.836 12.275 -10.385 1.00 97.00 189 HIS A O 1
ATOM 1492 N N . PRO A 1 190 ? 3.787 11.903 -11.410 1.00 93.94 190 PRO A N 1
ATOM 1493 C CA . PRO A 1 190 ? 4.495 13.005 -10.741 1.00 93.94 190 PRO A CA 1
ATOM 1494 C C . PRO A 1 190 ? 3.902 14.408 -10.946 1.00 93.94 190 PRO A C 1
ATOM 1496 O O . PRO A 1 190 ? 4.302 15.347 -10.265 1.00 93.94 190 PRO A O 1
ATOM 1499 N N . ASP A 1 191 ? 2.989 14.565 -11.900 1.00 92.50 191 ASP A N 1
ATOM 1500 C CA . ASP A 1 191 ? 2.353 15.823 -12.285 1.00 92.50 191 ASP A CA 1
ATOM 1501 C C . ASP A 1 191 ? 0.992 16.067 -11.605 1.00 92.50 191 ASP A C 1
ATOM 1503 O O . ASP A 1 191 ? 0.360 17.095 -11.852 1.00 92.50 191 ASP A O 1
ATOM 1507 N N . ILE A 1 192 ? 0.524 15.153 -10.747 1.00 92.94 192 ILE A N 1
ATOM 1508 C CA . ILE A 1 192 ? -0.682 15.383 -9.937 1.00 92.94 192 ILE A CA 1
ATOM 1509 C C . ILE A 1 192 ? -0.391 16.338 -8.771 1.00 92.94 192 ILE A C 1
ATOM 1511 O O . ILE A 1 192 ? 0.710 16.379 -8.225 1.00 92.94 192 ILE A O 1
ATOM 1515 N N . ASN A 1 193 ? -1.410 17.078 -8.338 1.00 90.44 193 ASN A N 1
ATOM 1516 C CA . ASN A 1 193 ? -1.327 17.998 -7.212 1.00 90.44 193 ASN A CA 1
ATOM 1517 C C . ASN A 1 193 ? -2.007 17.403 -5.975 1.00 90.44 193 ASN A C 1
ATOM 1519 O O . ASN A 1 193 ? -3.233 17.411 -5.835 1.00 90.44 193 ASN A O 1
ATOM 1523 N N . ILE A 1 194 ? -1.196 16.924 -5.039 1.00 83.12 194 ILE A N 1
ATOM 1524 C CA . ILE A 1 194 ? -1.649 16.523 -3.710 1.00 83.12 194 ILE A CA 1
ATOM 1525 C C . ILE A 1 194 ? -1.285 17.654 -2.749 1.00 83.12 194 ILE A C 1
ATOM 1527 O O . ILE A 1 194 ? -0.216 17.661 -2.147 1.00 83.12 194 ILE A O 1
ATOM 1531 N N . SER A 1 195 ? -2.157 18.657 -2.648 1.00 63.69 195 SER A N 1
ATOM 1532 C CA . SER A 1 195 ? -1.992 19.756 -1.689 1.00 63.69 195 SER A CA 1
ATOM 1533 C C . SER A 1 195 ? -1.936 19.199 -0.257 1.00 63.69 195 SER A C 1
ATOM 1535 O O . SER A 1 195 ? -2.762 18.354 0.104 1.00 63.69 195 SER A O 1
ATOM 1537 N N . ARG A 1 196 ? -0.949 19.621 0.533 1.00 54.47 196 ARG A N 1
ATOM 1538 C CA . ARG A 1 196 ? -0.894 19.328 1.971 1.00 54.47 196 ARG A CA 1
ATOM 1539 C C . ARG A 1 196 ? -1.735 20.319 2.753 1.00 54.47 196 ARG A C 1
ATOM 1541 O O . ARG A 1 196 ? -1.751 21.497 2.335 1.00 54.47 196 ARG A O 1
#

Sequence (196 aa):
LATADGNRRETILQLERLGLPVYVTNPSDTRGVLKSILHIGEITSQEKNAGRLVDTLQTRLDRVTEQTRHRNKPRVFFQLGLEPIVTAGRGTLINEVIERAGGVNVAGADMANYPRYSAEGIIGASPDIIVFAPMINDNKFEAVKRFWKNFPEVPAVKNRRIHPINADLINRASPRIFDAVEIMALFFHPDINISR

pLDDT: mean 93.1, std 7.07, range [54.47, 98.69]

Foldseek 3Di:
DEEPVGDDPVVVVVCVVVVHDDDYQYDQEPVSLLVVLCVVCVVVVNNVVSVVLSVVLVVLLVLLCVQQVPDDAFEEFEFADVVQTKGAEASHHLQNLSVSLNHHYLRPPPPDGIDTDDPVRVLVSQGLAYEYEYPDPPDDLVNVLVVCCVPCSRNCNVVVRYYYDYNVQPVDSHSSVSVVSVVSSCSGPVPRDSDD

Secondary structure (DSSP, 8-state):
-EETTTS-HHHHHHHHHTT----EE--SSHHHHHHHHHHHHHHTT-HHHHHHHHHHHHHHHHHHHHHHTTS---EEEEEEEETTEEE--TTSHHHHHHHHTT-EETTTT-SSSS-B--HHHHHHH--SEEEE--SSTTS-HHHHHHHHTT-TTSHHHHTT-EEE--HHHHSS-STTHHHHHHHHHHHH-TT-----